Protein 7ARA (pdb70)

Foldseek 3Di:
DQAALWAFAFQKIKFFCVVPVPCVVQWPDDDPQARITMHGHPDTDDFDADLDDDQWWKWAFVVVGGIDTWGKDFDQKDWDADDPDDHTGIHGQKIKTFAAHDPPGWSTFIADPVGTQWTWDDGDDRMTMTHGCSVVDDD/DQLFLWAFAFQKTKHFQVVDDDDDDPAWDDDPLARIIMGGHDDHDDFDADLDDAFFKKKAFNVVRDIDTWGKDWDQKDFQADDPPGHTDIHGTKIKTFADDDPPQWSIFMADPVGTQWTWDDADDRMTMTHGCSVVDDD

Solvent-accessible surface area: 14271 Å² total; per-residue (Å²): 27,9,48,52,44,60,0,24,32,24,62,51,21,7,62,3,16,57,101,72,72,97,102,46,178,128,25,96,91,39,20,166,53,1,12,2,0,6,32,154,41,140,87,110,18,104,18,127,1,4,76,42,123,17,72,47,1,0,2,9,1,106,75,114,71,43,0,11,10,2,71,9,84,71,54,111,165,117,49,28,145,61,87,179,114,48,108,67,72,84,7,83,43,5,2,22,5,130,11,39,21,105,139,51,4,25,1,0,5,0,2,0,83,88,2,4,0,0,0,0,12,28,46,44,129,109,86,0,9,0,0,2,0,42,110,45,70,118,119,40,10,49,57,33,63,0,14,26,27,70,49,10,3,54,0,36,90,69,53,142,59,117,159,66,143,20,31,116,60,26,170,43,4,18,0,3,15,26,104,36,143,82,114,16,151,25,124,2,5,85,26,133,27,71,67,2,0,2,4,0,93,75,110,61,35,1,16,4,2,69,2,79,73,48,117,148,103,120,33,74,64,86,118,91,140,86,63,62,61,5,116,37,1,1,30,7,126,10,40,39,92,134,55,5,28,0,0,6,0,2,0,123,72,2,2,0,0,0,2,12,27,44,41,139,111,90,2,10,0,1,2,0,36,110,58,55,116,126

Organism: Human rhinovirus 2 (NCBI:txid12130)

Secondary structure (DSSP, 8-state):
-TT-SSEEEEEEEEEETTTS-TTGGG-SEEETTTTEEEEEEEEEEE-----S---EEEEEETTTTEEEEEEEEEEEEEE----SSS-S-EEEEEEEEE----TT-TT-EEE-SSSEEEEEEEE-SSEEEEE-GGGG---/-TT-SSEEEEEEEEEESTT--S---TT-EEEGGGTEEEEEEEEEEE----S----EEEEEEGGGTEEEEEE-EEEEEEEE---SSS--EEEEEEEEE-----TT-TT-EEE-SSSEEEEEEEEETTEEEEEEGGGGS--

InterPro domains:
  IPR000081 Peptidase C3, picornavirus core protein 2A [PF00947] (866-991)
  IPR000199 Peptidase C3A/C3B, picornaviral [PF00548] (1508-1673)
  IPR000605 Helicase, superfamily 3, single-stranded DNA/RNA virus [PF00910] (1207-1304)
  IPR001205 RNA-directed RNA polymerase, C-terminal domain [PF00680] (1786-2126)
  IPR001676 Picornavirus capsid [PF00073] (93-301)
  IPR001676 Picornavirus capsid [PF00073] (359-522)
  IPR001676 Picornavirus capsid [PF00073] (615-770)
  IPR002527 Picornavirus 2B protein [PF01552] (992-1088)
  IPR003138 Picornavirus coat protein VP4 [PF02226] (2-69)
  IPR007094 RNA-directed RNA polymerase, catalytic domain [PS50507] (1918-2031)
  IPR009003 Peptidase S1, PA clan [SSF50494] (851-988)
  IPR009003 Peptidase S1, PA clan [SSF50494] (1502-1691)
  IPR014759 Helicase, superfamily 3, single-stranded RNA virus [PS51218] (1181-1343)
  IPR014838 Poliovirus 3A protein-like [PF08727] (1406-1458)
  IPR02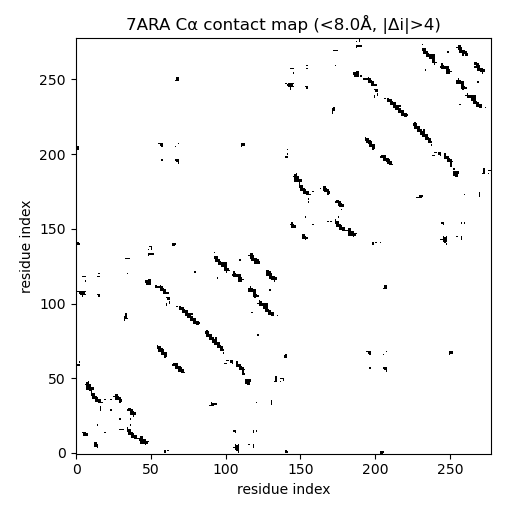7417 P-loop containing nucleoside triphosphate hydrolase [G3DSA:3.40.50.300] (1124-1259)
  IPR027417 P-loop containing nucleoside triphosphate hydrolase [SSF52540] (1108-1326)
  IPR029053 Viral coat protein subunit [G3DSA:2.60.120.20] (1-330)
  IPR029053 Viral coat protein subunit [G3DSA:2.60.120.20] (331-567)
  IPR029053 Viral coat protein subunit [G3DSA:2.60.120.20] (568-853)
  IPR033703 Picornavirus/Calicivirus coat protein [cd00205] (125-329)

B-factor: mean 47.23, std 21.22, range [12.03, 137.44]

Sequence (278 aa):
GPSDMYVHVGNLIYRNLHLFNSEMHESILVSYSSDLIIYRTNTVGDDYIPSCDCTQATYYCKHKNRYFPITVTSHDWYEIQESEYYPKHIQYNLLIGEGPCEPGDCGGKLLCKHGVIGIVTAGGDNHVAFIDLRHFHCAGPSDMYVHVGNLIYRNLHLFNSEMHESILVSYSSDLIIYRTNTVGDDYIPSCDCTQATYYCKHKNRYFPITVTSHDWYEIQESEYYPKHIQYNLLIGEGPCEPGDCGGKLLCKHGVIGIVTAGGDNHVAFIDLRHFHCA

Structure (mmCIF, N/CA/C/O backbone):
data_7ARA
#
_entry.id   7ARA
#
_cell.length_a   74.647
_cell.length_b   74.647
_cell.length_c   160.831
_cell.angle_alpha   90.000
_cell.angle_beta   90.000
_cell.angle_gamma   120.000
#
_symmetry.space_group_name_H-M   'P 32 2 1'
#
loop_
_entity.id
_entity.type
_entity.pdbx_description
1 polymer '2A protease'
2 non-polymer '(phenylmethyl) ~{N}-[(2~{R})-3-methyl-1-[[(2~{S})-1-[[(3~{S})-1-methylsulfanyl-4-oxidanylidene-pentan-3-yl]amino]-1-oxidanylidene-propan-2-yl]amino]-1-oxidanylidene-butan-2-yl]carbamate'
3 non-polymer 'ZINC ION'
4 non-polymer '(phenylmethyl) ~{N}-[(2~{S})-3-methyl-1-[[(2~{R})-1-[[(3~{R})-1-methylsulfanyl-4-oxidanylidene-pentan-3-yl]amino]-1-oxidanylidene-propan-2-yl]amino]-1-oxidanylidene-butan-2-yl]carbamate'
5 water water
#
loop_
_atom_site.group_PDB
_atom_site.id
_atom_site.type_symbol
_atom_site.label_atom_id
_atom_site.label_alt_id
_atom_site.label_comp_id
_atom_site.label_asym_id
_atom_site.label_entity_id
_atom_site.label_seq_id
_atom_site.pdbx_PDB_ins_code
_atom_site.Cartn_x
_atom_site.Cartn_y
_atom_site.Cartn_z
_atom_site.occupancy
_atom_site.B_iso_or_equiv
_atom_site.auth_seq_id
_atom_site.auth_comp_id
_atom_site.auth_asym_id
_atom_site.auth_atom_id
_atom_site.pdbx_PDB_model_num
ATOM 1 N N . GLY A 1 1 ? -48.141 26.980 2.442 1.00 34.26 1 GLY A N 1
ATOM 2 C CA . GLY A 1 1 ? -48.144 27.239 1.012 1.00 25.34 1 GLY A CA 1
ATOM 3 C C . GLY A 1 1 ? -46.752 27.538 0.486 1.00 34.62 1 GLY A C 1
ATOM 4 O O . GLY A 1 1 ? -45.911 28.050 1.222 1.00 57.66 1 GLY A O 1
ATOM 5 N N . PRO A 1 2 ? -46.500 27.225 -0.794 1.00 34.74 2 PRO A N 1
ATOM 6 C CA . PRO A 1 2 ? -45.166 27.404 -1.378 1.00 33.59 2 PRO A CA 1
ATOM 7 C C . PRO A 1 2 ? -44.768 28.866 -1.511 1.00 31.51 2 PRO A C 1
ATOM 8 O O . PRO A 1 2 ? -43.575 29.172 -1.531 1.00 35.97 2 PRO A O 1
ATOM 12 N N . SER A 1 3 ? -45.749 29.756 -1.610 1.00 27.29 3 SER A N 1
ATOM 13 C CA . SER A 1 3 ? -45.444 31.161 -1.851 1.00 30.55 3 SER A CA 1
ATOM 14 C C . SER A 1 3 ? -45.499 31.982 -0.572 1.00 34.28 3 SER A C 1
ATOM 15 O O . SER A 1 3 ? -45.310 33.201 -0.602 1.00 26.22 3 SER A O 1
ATOM 18 N N . ASP A 1 4 ? -45.739 31.305 0.547 1.00 28.68 4 ASP A N 1
ATOM 19 C CA . ASP A 1 4 ? -45.813 31.961 1.845 1.00 23.73 4 ASP A CA 1
ATOM 20 C C . ASP A 1 4 ? -44.429 32.336 2.366 1.00 34.31 4 ASP A C 1
ATOM 21 O O . ASP A 1 4 ? -43.556 31.478 2.532 1.00 30.48 4 ASP A O 1
ATOM 26 N N . MET A 1 5 ? -44.248 33.626 2.638 1.00 32.62 5 MET A N 1
ATOM 27 C CA . MET A 1 5 ? -42.959 34.168 3.056 1.00 26.48 5 MET A CA 1
ATOM 28 C C . MET A 1 5 ? -42.694 34.005 4.545 1.00 26.48 5 MET A C 1
ATOM 29 O O . MET A 1 5 ? -42.310 34.961 5.224 1.00 36.46 5 MET A O 1
ATOM 34 N N . TYR A 1 6 ? -42.897 32.795 5.049 1.00 22.72 6 TYR A N 1
ATOM 35 C CA . TYR A 1 6 ? -42.676 32.501 6.459 1.00 17.28 6 TYR A CA 1
ATOM 36 C C . TYR A 1 6 ? -42.763 31.002 6.692 1.00 28.55 6 TYR A C 1
ATOM 37 O O . TYR A 1 6 ? -43.454 30.284 5.966 1.00 34.77 6 TYR A O 1
ATOM 46 N N . VAL A 1 7 ? -42.081 30.523 7.718 1.00 25.82 7 VAL A N 1
ATOM 47 C CA . VAL A 1 7 ? -42.197 29.121 8.063 1.00 30.53 7 VAL A CA 1
ATOM 48 C C . VAL A 1 7 ? -43.175 28.975 9.223 1.00 37.78 7 VAL A C 1
ATOM 49 O O . VAL A 1 7 ? -43.051 29.652 10.243 1.00 40.05 7 VAL A O 1
ATOM 53 N N . HIS A 1 8 ? -44.162 28.105 9.049 1.00 28.53 8 HIS A N 1
ATOM 54 C CA . HIS A 1 8 ? -45.220 27.944 10.035 1.00 23.24 8 HIS A CA 1
ATOM 55 C C . HIS A 1 8 ? -45.301 26.487 10.502 1.00 33.17 8 HIS A C 1
ATOM 56 O O . HIS A 1 8 ? -45.945 25.658 9.858 1.00 36.65 8 HIS A O 1
ATOM 63 N N . VAL A 1 9 ? -44.634 26.180 11.614 1.00 29.27 9 VAL A N 1
ATOM 64 C CA . VAL A 1 9 ? -44.635 24.826 12.169 1.00 26.08 9 VAL A CA 1
ATOM 65 C C . VAL A 1 9 ? -45.431 24.729 13.460 1.00 32.38 9 VAL A C 1
ATOM 66 O O . VAL A 1 9 ? -45.073 25.348 14.463 1.00 39.15 9 VAL A O 1
ATOM 70 N N . GLY A 1 10 ? -46.491 23.927 13.442 1.00 40.68 10 GLY A N 1
ATOM 71 C CA . GLY A 1 10 ? -47.343 23.775 14.606 1.00 39.33 10 GLY A CA 1
ATOM 72 C C . GLY A 1 10 ? -47.959 25.106 14.981 1.00 46.13 10 GLY A C 1
ATOM 73 O O . GLY A 1 10 ? -48.573 25.766 14.143 1.00 45.76 10 GLY A O 1
ATOM 74 N N . ASN A 1 11 ? -47.775 25.511 16.233 1.00 46.33 11 ASN A N 1
ATOM 75 C CA . ASN A 1 11 ? -48.309 26.781 16.715 1.00 52.63 11 ASN A CA 1
ATOM 76 C C . ASN A 1 11 ? -47.284 27.904 16.626 1.00 44.57 11 ASN A C 1
ATOM 77 O O . ASN A 1 11 ? -47.477 28.980 17.195 1.00 45.81 11 ASN A O 1
ATOM 82 N N . LEU A 1 12 ? -46.192 27.645 15.914 1.00 34.32 12 LEU A N 1
ATOM 83 C CA . LEU A 1 12 ? -45.090 28.596 15.835 1.00 28.89 12 LEU A CA 1
ATOM 84 C C . LEU A 1 12 ? -44.866 29.107 14.419 1.00 30.33 12 LEU A C 1
ATOM 85 O O . LEU A 1 12 ? -45.047 28.372 13.447 1.00 42.05 12 LEU A O 1
ATOM 90 N N . ILE A 1 13 ? -44.458 30.369 14.313 1.00 19.72 13 ILE A N 1
ATOM 91 C CA . ILE A 1 13 ? -44.181 30.973 13.019 1.00 18.25 13 ILE A CA 1
ATOM 92 C C . ILE A 1 13 ? -42.772 31.577 13.032 1.00 19.66 13 ILE A C 1
ATOM 93 O O . ILE A 1 13 ? -42.328 32.118 14.042 1.00 33.02 13 ILE A O 1
ATOM 98 N N . TYR A 1 14 ? -42.064 31.455 11.914 1.00 27.81 14 TYR A N 1
ATOM 99 C CA . TYR A 1 14 ? -40.670 31.884 11.827 1.00 21.17 14 TYR A CA 1
ATOM 100 C C . TYR A 1 14 ? -40.513 32.984 10.788 1.00 22.23 14 TYR A C 1
ATOM 101 O O .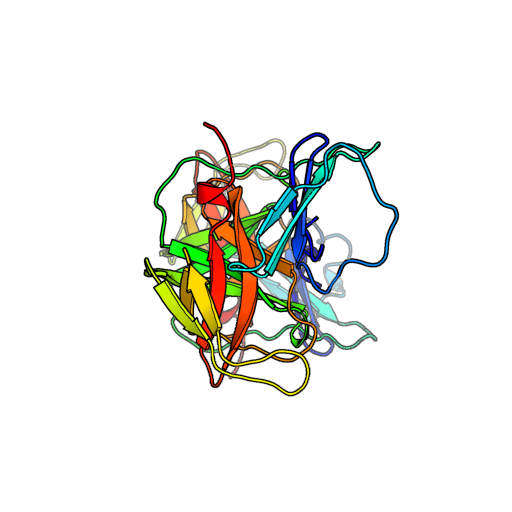 TYR A 1 14 ? -40.766 32.775 9.608 1.00 28.52 14 TYR A O 1
ATOM 110 N N . ARG A 1 15 ? -40.088 34.157 11.233 1.00 26.18 15 ARG A N 1
ATOM 111 C CA . ARG A 1 15 ? -40.009 35.317 10.357 1.00 21.17 15 ARG A CA 1
ATOM 112 C C . ARG A 1 15 ? -38.668 36.009 10.473 1.00 22.62 15 ARG A C 1
ATOM 113 O O . ARG A 1 15 ? -37.880 35.709 11.367 1.00 36.91 15 ARG A O 1
ATOM 121 N N . ASN A 1 16 ? -38.417 36.953 9.573 1.00 28.36 16 ASN A N 1
ATOM 122 C CA . ASN A 1 16 ? -37.207 37.758 9.649 1.00 32.59 16 ASN A CA 1
ATOM 123 C C . ASN A 1 16 ? -37.317 38.822 10.719 1.00 30.72 16 ASN A C 1
ATOM 124 O O . ASN A 1 16 ? -38.260 39.610 10.726 1.00 41.05 16 ASN A O 1
ATOM 129 N N . LEU A 1 17 ? -36.340 38.844 11.617 1.00 44.32 17 LEU A N 1
ATOM 130 C CA . LEU A 1 17 ? -36.371 39.749 12.755 1.00 42.79 17 LEU A CA 1
ATOM 131 C C . LEU A 1 17 ? -36.438 41.214 12.330 1.00 33.80 17 LEU A C 1
ATOM 132 O O . LEU A 1 17 ? -37.161 42.005 12.935 1.00 50.83 17 LEU A O 1
ATOM 137 N N . HIS A 1 18 ? -35.708 41.569 11.277 1.00 31.73 18 HIS A N 1
ATOM 138 C CA . HIS A 1 18 ? -35.606 42.968 10.869 1.00 50.84 18 HIS A CA 1
ATOM 139 C C . HIS A 1 18 ? -36.859 43.488 10.165 1.00 50.64 18 HIS A C 1
ATOM 140 O O . HIS A 1 18 ? -36.908 44.650 9.763 1.00 52.91 18 HIS A O 1
ATOM 147 N N . LEU A 1 19 ? -37.866 42.632 10.016 1.00 54.88 19 LEU A N 1
ATOM 148 C CA . LEU A 1 19 ? -39.105 43.031 9.353 1.00 48.00 19 LEU A CA 1
ATOM 149 C C . LEU A 1 19 ? -40.309 42.959 10.285 1.00 45.32 19 LEU A C 1
ATOM 150 O O . LEU A 1 19 ? -41.329 43.601 10.037 1.00 58.18 19 LEU A O 1
ATOM 155 N N . PHE A 1 20 ? -40.191 42.178 11.354 1.00 52.50 20 PHE A N 1
ATOM 156 C CA . PHE A 1 20 ? -41.310 41.957 12.265 1.00 50.93 20 PHE A CA 1
ATOM 157 C C . PHE A 1 20 ? -40.897 42.150 13.720 1.00 54.28 20 PHE A C 1
ATOM 158 O O . PHE A 1 20 ? -41.206 41.324 14.582 1.00 38.13 20 PHE A O 1
ATOM 166 N N . ASN A 1 21 ? -40.205 43.255 13.982 1.00 54.77 21 ASN A N 1
ATOM 167 C CA . ASN A 1 21 ? -39.711 43.567 15.317 1.00 58.13 21 ASN A CA 1
ATOM 168 C C . ASN A 1 21 ? -40.630 44.532 16.065 1.00 65.17 21 ASN A C 1
ATOM 169 O O . ASN A 1 21 ? -40.308 44.997 17.160 1.00 62.28 21 ASN A O 1
ATOM 174 N N . SER A 1 22 ? -41.776 44.828 15.463 1.00 72.16 22 SER A N 1
ATOM 175 C CA . SER A 1 22 ? -42.748 45.733 16.061 1.00 58.98 22 SER A CA 1
ATOM 176 C C . SER A 1 22 ? -43.427 45.101 17.271 1.00 55.28 22 SER A C 1
ATOM 177 O O . SER A 1 22 ? -43.632 45.758 18.289 1.00 74.32 22 SER A O 1
ATOM 180 N N . GLU A 1 23 ? -43.774 43.823 17.152 1.00 70.50 23 GLU A N 1
ATOM 181 C CA . GLU A 1 23 ? -44.413 43.091 18.241 1.00 58.89 23 GLU A CA 1
ATOM 182 C C . GLU A 1 23 ? -43.399 42.202 18.950 1.00 60.93 23 GLU A C 1
ATOM 183 O O . GLU A 1 23 ? -43.752 41.147 19.481 1.00 49.19 23 GLU A O 1
ATOM 189 N N . MET A 1 24 ? -42.143 42.642 18.961 1.00 64.72 24 MET A N 1
ATOM 190 C CA . MET A 1 24 ? -41.031 41.825 19.439 1.00 46.38 24 MET A CA 1
ATOM 191 C C . MET A 1 24 ? -41.217 41.322 20.873 1.00 43.83 24 MET A C 1
ATOM 192 O O . MET A 1 24 ? -40.950 40.158 21.160 1.00 53.09 24 MET A O 1
ATOM 197 N N . HIS A 1 25 ? -41.693 42.188 21.764 1.00 54.58 25 HIS A N 1
ATOM 198 C CA . HIS A 1 25 ? -41.795 41.851 23.186 1.00 54.62 25 HIS A CA 1
ATOM 199 C C . HIS A 1 25 ? -42.860 40.798 23.485 1.00 40.09 25 HIS A C 1
ATOM 200 O O . HIS A 1 25 ? -43.001 40.346 24.622 1.00 37.10 25 HIS A O 1
ATOM 207 N N . GLU A 1 26 ? -43.600 40.416 22.450 1.00 46.42 26 GLU A N 1
ATOM 208 C CA . GLU A 1 26 ? -44.656 39.419 22.552 1.00 59.61 26 GLU A CA 1
ATOM 209 C C . GLU A 1 26 ? -44.259 38.135 21.816 1.00 55.53 26 GLU A C 1
ATOM 210 O O . GLU A 1 26 ? -45.029 37.171 21.762 1.00 40.75 26 GLU A O 1
ATOM 216 N N . SER A 1 27 ? -43.054 38.141 21.248 1.00 55.18 27 SER A N 1
ATOM 217 C CA . SER A 1 27 ? -42.502 36.975 20.564 1.00 35.03 27 SER A CA 1
ATOM 218 C C . SER A 1 27 ? -42.059 35.929 21.567 1.00 32.98 27 SER A C 1
ATOM 219 O O . SER A 1 27 ? -41.799 36.246 22.723 1.00 48.35 27 SER A O 1
ATOM 222 N N . ILE A 1 28 ? -41.941 34.686 21.117 1.00 40.32 28 ILE A N 1
ATOM 223 C CA . ILE A 1 28 ? -41.553 33.597 22.007 1.00 44.87 28 ILE A CA 1
ATOM 224 C C . ILE A 1 28 ? -40.057 33.270 21.878 1.00 33.20 28 ILE A C 1
ATOM 225 O O . ILE A 1 28 ? -39.518 32.495 22.664 1.00 31.39 28 ILE A O 1
ATOM 230 N N . LEU A 1 29 ? -39.390 33.877 20.896 1.00 33.04 29 LEU A N 1
ATOM 231 C CA . LEU A 1 29 ? -37.949 33.686 20.701 1.00 29.78 29 LEU A CA 1
ATOM 232 C C . LEU A 1 29 ? -37.344 34.720 19.749 1.00 17.84 29 LEU A C 1
ATOM 233 O O . LEU A 1 29 ? -37.957 35.092 18.753 1.00 23.35 29 LEU A O 1
ATOM 238 N N . VAL A 1 30 ? -36.134 35.174 20.064 1.00 27.09 30 VAL A N 1
ATOM 239 C CA . VAL A 1 30 ? -35.437 36.173 19.257 1.00 28.11 30 VAL A CA 1
ATOM 240 C C . VAL A 1 30 ? -33.934 35.900 19.207 1.00 33.66 30 VAL A C 1
ATOM 241 O O . VAL A 1 30 ? -33.308 35.637 20.234 1.00 49.06 30 VAL A O 1
ATOM 245 N N . SER A 1 31 ? -33.364 35.961 18.008 1.00 31.63 31 SER A N 1
ATOM 246 C CA . SER A 1 31 ? -31.920 35.865 17.826 1.00 37.49 31 SER A CA 1
ATOM 247 C C . SER A 1 31 ? -31.399 37.065 17.042 1.00 35.76 31 SER A C 1
ATOM 248 O O . SER A 1 31 ? -31.443 37.069 15.813 1.00 42.31 31 SER A O 1
ATOM 251 N N . TYR A 1 32 ? -30.902 38.075 17.753 1.00 44.26 32 TYR A N 1
ATOM 252 C CA . TYR A 1 32 ? -30.466 39.325 17.128 1.00 30.52 32 TYR A CA 1
ATOM 253 C C . TYR A 1 32 ? -29.334 39.114 16.139 1.00 42.28 32 TYR A C 1
ATOM 254 O O . TYR A 1 32 ? -29.210 39.852 15.161 1.00 52.42 32 TYR A O 1
ATOM 263 N N . SER A 1 33 ? -28.512 38.103 16.396 1.00 47.76 33 SER A N 1
ATOM 264 C CA . SER A 1 33 ? -27.351 37.832 15.560 1.00 35.71 33 SER A CA 1
ATOM 265 C C . SER A 1 33 ? -27.721 37.091 14.281 1.00 34.46 33 SER A C 1
ATOM 266 O O . SER A 1 33 ? -27.006 37.176 13.285 1.00 41.76 33 SER A O 1
ATOM 269 N N . SER A 1 34 ? -28.833 36.364 14.307 1.00 29.84 34 SER A N 1
ATOM 270 C CA . SER A 1 34 ? -29.205 35.527 13.168 1.00 26.01 34 SER A CA 1
ATOM 271 C C . SER A 1 34 ? -30.450 36.021 12.430 1.00 32.26 34 SER A C 1
ATOM 272 O O . SER A 1 34 ? -30.932 35.351 11.516 1.00 35.92 34 SER A O 1
ATOM 275 N N . ASP A 1 35 ? -30.960 37.186 12.832 1.00 39.54 35 ASP A N 1
ATOM 276 C CA . ASP A 1 35 ? -32.119 37.818 12.194 1.00 30.25 35 ASP A CA 1
ATOM 277 C C . ASP A 1 35 ? -33.377 36.938 12.249 1.00 40.86 35 ASP A C 1
ATOM 278 O O . ASP A 1 35 ? -34.208 36.949 11.336 1.00 35.80 35 ASP A O 1
ATOM 283 N N . LEU A 1 36 ? -33.521 36.178 13.328 1.00 28.63 36 LEU A N 1
ATOM 284 C CA . LEU A 1 36 ? -34.668 35.292 13.470 1.00 20.86 36 LEU A CA 1
ATOM 285 C C . LEU A 1 36 ? -35.616 35.769 14.558 1.00 27.82 36 LEU A C 1
ATOM 286 O O . LEU A 1 36 ? -35.191 36.382 15.536 1.00 25.03 36 LEU A O 1
ATOM 291 N N . ILE A 1 37 ? -36.902 35.484 14.382 1.00 26.26 37 ILE A N 1
ATOM 292 C CA . ILE A 1 37 ? -37.883 35.733 15.426 1.00 19.77 37 ILE A CA 1
ATOM 293 C C . ILE A 1 37 ? -39.018 34.716 15.308 1.00 17.23 37 ILE A C 1
ATOM 294 O O . ILE A 1 37 ? -39.357 34.276 14.213 1.00 26.95 37 ILE A O 1
ATOM 299 N N . ILE A 1 38 ? -39.580 34.315 16.441 1.00 24.75 38 ILE A N 1
ATOM 300 C CA . ILE A 1 38 ? -40.648 33.321 16.452 1.00 28.14 38 ILE A CA 1
ATOM 301 C C . ILE A 1 38 ? -41.850 33.782 17.275 1.00 33.02 38 ILE A C 1
ATOM 302 O O . ILE A 1 38 ? -41.712 34.139 18.444 1.00 35.65 38 ILE A O 1
ATOM 307 N N . TYR A 1 39 ? -43.029 33.771 16.658 1.00 34.75 39 TYR A N 1
ATOM 308 C CA . TYR A 1 39 ? -44.267 34.129 17.345 1.00 24.90 39 TYR A CA 1
ATOM 309 C C . TYR A 1 39 ? -45.200 32.924 17.490 1.00 39.69 39 TYR A C 1
ATOM 310 O O . TYR A 1 39 ? -45.132 31.978 16.700 1.00 38.75 39 TYR A O 1
ATOM 319 N N . ARG A 1 40 ? -46.073 32.964 18.495 1.00 35.94 40 ARG A N 1
ATOM 320 C CA . ARG A 1 40 ? -47.133 31.968 18.622 1.00 33.24 40 ARG A CA 1
ATOM 321 C C . ARG A 1 40 ? -48.337 32.384 17.785 1.00 43.72 40 ARG A C 1
ATOM 322 O O . ARG A 1 40 ? -48.520 33.564 17.485 1.00 38.08 40 ARG A O 1
ATOM 330 N N . THR A 1 41 ? -49.158 31.414 17.405 1.00 45.09 41 THR A N 1
ATOM 331 C CA . THR A 1 41 ? -50.385 31.715 16.681 1.00 52.66 41 THR A CA 1
ATOM 332 C C . THR A 1 41 ? -51.436 30.649 16.962 1.00 58.36 41 THR A C 1
ATOM 333 O O . THR A 1 41 ? -51.108 29.517 17.325 1.00 59.42 41 THR A O 1
ATOM 337 N N . ASN A 1 42 ? -52.700 31.023 16.810 1.00 56.83 42 ASN A N 1
ATOM 338 C CA . ASN A 1 42 ? -53.800 30.101 17.053 1.00 68.43 42 ASN A CA 1
ATOM 339 C C . ASN A 1 42 ? -53.841 28.977 16.018 1.00 64.10 42 ASN A C 1
ATOM 340 O O . ASN A 1 42 ? -53.996 27.806 16.369 1.00 68.24 42 ASN A O 1
ATOM 345 N N . THR A 1 43 ? -53.683 29.341 14.749 1.00 66.78 43 THR A N 1
ATOM 346 C CA . THR A 1 43 ? -53.685 28.376 13.652 1.00 58.05 43 THR A CA 1
ATOM 347 C C . THR A 1 43 ? -52.492 27.421 13.735 1.00 51.52 43 THR A C 1
ATOM 348 O O . THR A 1 43 ? -51.457 27.757 14.313 1.00 49.60 43 THR A O 1
ATOM 352 N N . VAL A 1 44 ? -52.643 26.229 13.161 1.00 48.05 44 VAL A N 1
ATOM 353 C CA . VAL A 1 44 ? -51.582 25.222 13.183 1.00 56.03 44 VAL A CA 1
ATOM 354 C C . VAL A 1 44 ? -51.005 25.013 11.781 1.00 55.68 44 VAL A C 1
ATOM 355 O O . VAL A 1 44 ? -51.748 24.915 10.804 1.00 62.42 44 VAL A O 1
ATOM 359 N N . GLY A 1 45 ? -49.679 24.947 11.686 1.00 53.14 45 GLY A N 1
ATOM 360 C CA . GLY A 1 45 ? -49.011 24.918 10.397 1.00 42.90 45 GLY A CA 1
ATOM 361 C C . GLY A 1 45 ? -48.702 23.549 9.819 1.00 47.23 45 GLY A C 1
ATOM 362 O O . GLY A 1 45 ? -48.616 22.553 10.538 1.00 48.57 45 GLY A O 1
ATOM 363 N N . ASP A 1 46 ? -48.524 23.515 8.501 1.00 45.82 46 ASP A N 1
ATOM 364 C CA . ASP A 1 46 ? -48.191 22.291 7.782 1.00 44.71 46 ASP A CA 1
ATOM 365 C C . ASP A 1 46 ? -46.681 22.132 7.597 1.00 52.81 46 ASP A C 1
ATOM 366 O O . ASP A 1 46 ? -46.195 21.016 7.398 1.00 56.69 46 ASP A O 1
ATOM 371 N N . ASP A 1 47 ? -45.950 23.246 7.659 1.00 45.72 47 ASP A N 1
ATOM 372 C CA . ASP A 1 47 ? -44.503 23.245 7.424 1.00 28.82 47 ASP A CA 1
ATOM 373 C C . ASP A 1 47 ? -43.768 22.298 8.377 1.00 36.41 47 ASP A C 1
ATOM 374 O O . ASP A 1 47 ? -44.267 21.980 9.457 1.00 46.03 47 ASP A O 1
ATOM 379 N N . TYR A 1 48 ? -42.588 21.842 7.966 1.00 41.75 48 TYR A N 1
ATOM 380 C CA . TYR A 1 48 ? -41.792 20.926 8.782 1.00 28.02 48 TYR A CA 1
ATOM 381 C C . TYR A 1 48 ? -40.303 21.208 8.644 1.00 28.79 48 TYR A C 1
ATOM 382 O O . TYR A 1 48 ? -39.757 21.182 7.539 1.00 37.28 48 TYR A O 1
ATOM 391 N N . ILE A 1 49 ? -39.652 21.477 9.769 1.00 32.36 49 ILE A N 1
ATOM 392 C CA . ILE A 1 49 ? -38.212 21.705 9.778 1.00 38.67 49 ILE A CA 1
ATOM 393 C C . ILE A 1 49 ? -37.484 20.434 10.188 1.00 38.91 49 ILE A C 1
ATOM 394 O O . ILE A 1 49 ? -37.620 19.979 11.320 1.00 45.45 49 ILE A O 1
ATOM 399 N N . PRO A 1 50 ? -36.709 19.856 9.263 1.00 52.82 50 PRO A N 1
ATOM 400 C CA . PRO A 1 50 ? -36.009 18.597 9.522 1.00 51.41 50 PRO A CA 1
ATOM 401 C C . PRO A 1 50 ? -34.752 18.794 10.348 1.00 56.20 50 PRO A C 1
ATOM 402 O O . PRO A 1 50 ? -34.255 19.914 10.462 1.00 46.74 50 PRO A O 1
ATOM 406 N N . SER A 1 51 ? -34.246 17.702 10.909 1.00 70.72 51 SER A N 1
ATOM 407 C CA . SER A 1 51 ? -32.989 17.719 11.643 1.00 66.04 51 SER A CA 1
ATOM 408 C C . SER A 1 51 ? -31.934 16.974 10.844 1.00 59.69 51 SER A C 1
ATOM 409 O O . SER A 1 51 ? -31.446 15.928 11.268 1.00 74.72 51 SER A O 1
ATOM 412 N N . CYS A 1 52 ? -31.585 17.510 9.681 1.00 58.15 52 CYS A N 1
ATOM 413 C CA . CYS A 1 52 ? -30.763 16.757 8.749 1.00 66.31 52 CYS A CA 1
ATOM 414 C C . CYS A 1 52 ? -29.526 17.496 8.246 1.00 64.10 52 CYS A C 1
ATOM 415 O O . CYS A 1 52 ? -28.932 18.318 8.944 1.00 65.71 52 CYS A O 1
ATOM 418 N N . ASP A 1 53 ? -29.176 17.199 7.002 1.00 65.64 53 ASP A N 1
ATOM 419 C CA . ASP A 1 53 ? -27.832 17.401 6.490 1.00 62.20 53 ASP A CA 1
ATOM 420 C C . ASP A 1 53 ? -27.791 18.146 5.159 1.00 72.06 53 ASP A C 1
ATOM 421 O O . ASP A 1 53 ? -26.804 18.815 4.850 1.00 48.57 53 ASP A O 1
ATOM 426 N N . CYS A 1 54 ? -28.872 18.016 4.390 1.00 67.98 54 CYS A N 1
ATOM 427 C CA . CYS A 1 54 ? -28.930 18.404 2.975 1.00 47.28 54 CYS A CA 1
ATOM 428 C C . CYS A 1 54 ? -28.245 19.713 2.583 1.00 48.05 54 CYS A C 1
ATOM 429 O O . CYS A 1 54 ? -28.254 20.693 3.326 1.00 58.57 54 CYS A O 1
ATOM 432 N N . THR A 1 55 ? -27.646 19.707 1.397 1.00 43.87 55 THR A N 1
ATOM 433 C CA . THR A 1 55 ? -26.994 20.889 0.848 1.00 44.66 55 THR A CA 1
ATOM 434 C C . THR A 1 55 ? -27.594 21.215 -0.507 1.00 52.25 55 THR A C 1
ATOM 435 O O . THR A 1 55 ? -27.409 22.303 -1.045 1.00 48.71 55 THR A O 1
ATOM 439 N N . GLN A 1 56 ? -28.316 20.238 -1.042 1.00 43.24 56 GLN A N 1
ATOM 440 C CA . GLN A 1 56 ? -28.946 20.324 -2.350 1.00 45.79 56 GLN A CA 1
ATOM 441 C C . GLN A 1 56 ? -30.440 20.572 -2.173 1.00 51.87 56 GLN A C 1
ATOM 442 O O . GLN A 1 56 ? -31.177 19.700 -1.687 1.00 43.48 56 GLN A O 1
ATOM 448 N N . ALA A 1 57 ? -30.874 21.761 -2.592 1.00 47.70 57 ALA A N 1
ATOM 449 C CA . ALA A 1 57 ? -32.160 22.324 -2.187 1.00 53.54 57 ALA A CA 1
ATOM 450 C C . ALA A 1 57 ? -32.846 23.193 -3.255 1.00 49.86 57 ALA A C 1
ATOM 451 O O . ALA A 1 57 ? -32.423 23.238 -4.416 1.00 47.32 57 ALA A O 1
ATOM 453 N N . THR A 1 58 ? -33.912 23.877 -2.837 1.00 30.63 58 THR A N 1
ATOM 454 C CA . THR A 1 58 ? -34.694 24.753 -3.711 1.00 28.09 58 THR A CA 1
ATOM 455 C C . THR A 1 58 ? -35.313 25.871 -2.866 1.00 29.10 58 THR A C 1
ATOM 456 O O . THR A 1 58 ? -35.608 25.669 -1.687 1.00 35.09 58 THR A O 1
ATOM 460 N N . TYR A 1 59 ? -35.485 27.055 -3.447 1.00 25.16 59 TYR A N 1
ATOM 461 C CA . TYR A 1 59 ? -35.976 28.193 -2.673 1.00 27.19 59 TYR A CA 1
ATOM 462 C C . TYR A 1 59 ? -36.885 29.072 -3.510 1.00 25.47 59 TYR A C 1
ATOM 463 O O . TYR A 1 59 ? -36.807 29.069 -4.731 1.00 27.23 59 TYR A O 1
ATOM 472 N N . TYR A 1 60 ? -37.749 29.829 -2.844 1.00 30.26 60 TYR A N 1
ATOM 473 C CA . TYR A 1 60 ? -38.742 30.627 -3.546 1.00 26.30 60 TYR A CA 1
ATOM 474 C C . TYR A 1 60 ? -38.284 32.070 -3.727 1.00 24.54 60 TYR A C 1
ATOM 475 O O . TYR A 1 60 ? -37.991 32.775 -2.763 1.00 27.20 60 TYR A O 1
ATOM 484 N N . CYS A 1 61 ? -38.222 32.499 -4.980 1.00 23.60 61 CYS A N 1
ATOM 485 C CA . CYS A 1 61 ? -37.836 33.862 -5.309 1.00 24.20 61 CYS A CA 1
ATOM 486 C C . CYS A 1 61 ? -39.069 34.670 -5.677 1.00 31.08 61 CYS A C 1
ATOM 487 O O . CYS A 1 61 ? -39.681 34.436 -6.723 1.00 28.86 61 CYS A O 1
ATOM 490 N N . LYS A 1 62 ? -39.435 35.621 -4.823 1.00 34.71 62 LYS A N 1
ATOM 491 C CA . LYS A 1 62 ? -40.697 36.333 -4.999 1.00 31.36 62 LYS A CA 1
ATOM 492 C C . LYS A 1 62 ? -40.700 37.263 -6.209 1.00 33.28 62 LYS A C 1
ATOM 493 O O . LYS A 1 62 ? -41.689 37.314 -6.939 1.00 38.24 62 LYS A O 1
ATOM 499 N N . HIS A 1 63 ? -39.607 37.990 -6.439 1.00 40.31 63 HIS A N 1
ATOM 500 C CA . HIS A 1 63 ? -39.604 38.985 -7.515 1.00 32.01 63 HIS A CA 1
ATOM 501 C C . HIS A 1 63 ? -39.594 38.334 -8.899 1.00 33.10 63 HIS A C 1
ATOM 502 O O . HIS A 1 63 ? -39.764 39.013 -9.910 1.00 42.02 63 HIS A O 1
ATOM 509 N N . LYS A 1 64 ? -39.405 37.018 -8.936 1.00 31.21 64 LYS A N 1
ATOM 510 C CA . LYS A 1 64 ? -39.543 36.255 -10.172 1.00 30.49 64 LYS A CA 1
ATOM 511 C C . LYS A 1 64 ? -40.727 35.302 -10.049 1.00 19.06 64 LYS A C 1
ATOM 512 O O . LYS A 1 64 ? -41.134 34.672 -11.021 1.00 30.62 64 LYS A O 1
ATOM 518 N N . ASN A 1 65 ? -41.274 35.219 -8.840 1.00 32.47 65 ASN A N 1
ATOM 519 C CA . ASN A 1 65 ? -42.437 34.386 -8.537 1.00 28.69 65 ASN A CA 1
ATOM 520 C C . ASN A 1 65 ? -42.301 32.952 -9.025 1.00 27.90 65 ASN A C 1
ATOM 521 O O . ASN A 1 65 ? -43.208 32.405 -9.654 1.00 33.95 65 ASN A O 1
ATOM 526 N N . ARG A 1 66 ? -41.155 32.349 -8.745 1.00 33.21 66 ARG A N 1
ATOM 527 C CA . ARG A 1 66 ? -40.966 30.941 -9.037 1.00 23.34 66 ARG A CA 1
ATOM 528 C C . ARG A 1 66 ? -39.875 30.354 -8.161 1.00 35.24 66 ARG A C 1
ATOM 529 O O . ARG A 1 66 ? -39.234 31.064 -7.381 1.00 29.73 66 ARG A O 1
ATOM 537 N N . TYR A 1 67 ? -39.677 29.048 -8.282 1.00 33.90 67 TYR A N 1
ATOM 538 C CA . TYR A 1 67 ? -38.661 28.369 -7.497 1.00 31.37 67 TYR A CA 1
ATOM 539 C C . TYR A 1 67 ? -37.365 28.188 -8.293 1.00 30.40 67 TYR A C 1
ATOM 540 O O . TYR A 1 67 ? -37.381 28.001 -9.511 1.00 37.86 67 TYR A O 1
ATOM 549 N N . PHE A 1 68 ? -36.243 28.284 -7.591 1.00 30.68 68 PHE A N 1
ATOM 550 C CA . PHE A 1 68 ? -34.933 28.027 -8.168 1.00 31.19 68 PHE A CA 1
ATOM 551 C C . PHE A 1 68 ? -34.292 26.856 -7.442 1.00 37.78 68 PHE A C 1
ATOM 552 O O . PHE A 1 68 ? -34.252 26.841 -6.214 1.00 34.28 68 PHE A O 1
ATOM 560 N N . PRO A 1 69 ? -33.788 25.868 -8.190 1.00 38.71 69 PRO A N 1
ATOM 561 C CA . PRO A 1 69 ? -32.940 24.896 -7.500 1.00 22.34 69 PRO A CA 1
ATOM 562 C C . PRO A 1 69 ? -31.678 25.613 -7.045 1.00 20.51 69 PRO A C 1
ATOM 563 O O . PRO A 1 69 ? -31.234 26.539 -7.726 1.00 28.96 69 PRO A O 1
ATOM 567 N N . ILE A 1 70 ? -31.131 25.224 -5.900 1.00 23.49 70 ILE A N 1
ATOM 568 C CA . ILE A 1 70 ? -29.959 25.905 -5.369 1.00 29.58 70 ILE A CA 1
ATOM 569 C C . ILE A 1 70 ? -29.122 24.968 -4.506 1.00 33.28 70 ILE A C 1
ATOM 570 O O . ILE A 1 70 ? -29.653 24.096 -3.810 1.00 34.09 70 ILE A O 1
ATOM 575 N N . THR A 1 71 ? -27.805 25.138 -4.587 1.00 46.09 71 THR A N 1
ATOM 576 C CA . THR A 1 71 ? -26.877 24.403 -3.741 1.00 52.28 71 THR A CA 1
ATOM 577 C C . THR A 1 71 ? -26.231 25.366 -2.758 1.00 50.84 71 THR A C 1
ATOM 578 O O . THR A 1 71 ? -25.564 26.325 -3.158 1.00 41.04 71 THR A O 1
ATOM 582 N N . VAL A 1 72 ? -26.436 25.102 -1.471 1.00 46.48 72 VAL A N 1
ATOM 583 C CA . VAL A 1 72 ? -26.076 26.049 -0.425 1.00 49.36 72 VAL A CA 1
ATOM 584 C C . VAL A 1 72 ? -24.807 25.673 0.331 1.00 56.29 72 VAL A C 1
ATOM 585 O O . VAL A 1 72 ? -24.456 24.499 0.448 1.00 56.95 72 VAL A O 1
ATOM 589 N N . THR A 1 73 ? -24.124 26.689 0.844 1.00 47.58 73 THR A N 1
ATOM 590 C CA . THR A 1 73 ? -22.912 26.481 1.619 1.00 60.53 73 THR A CA 1
ATOM 591 C C . THR A 1 73 ? -23.102 27.011 3.030 1.00 59.14 73 THR A C 1
ATOM 592 O O . THR A 1 73 ? -23.391 28.193 3.225 1.00 54.81 73 THR A O 1
ATOM 596 N N . SER A 1 74 ? -22.941 26.138 4.016 1.00 49.74 74 SER A N 1
ATOM 597 C CA . SER A 1 74 ? -23.137 26.540 5.400 1.00 51.31 74 SER A CA 1
ATOM 598 C C . SER A 1 74 ? -21.983 27.390 5.926 1.00 54.00 74 SER A C 1
ATOM 599 O O . SER A 1 74 ? -20.876 26.892 6.126 1.00 65.53 74 SER A O 1
ATOM 602 N N . HIS A 1 75 ? -22.249 28.675 6.137 1.00 46.54 75 HIS A N 1
ATOM 603 C CA . HIS A 1 75 ? -21.311 29.556 6.826 1.00 59.28 75 HIS A CA 1
ATOM 604 C C . HIS A 1 75 ? -21.733 29.698 8.279 1.00 77.07 75 HIS A C 1
ATOM 605 O O . HIS A 1 75 ? -22.922 29.830 8.578 1.00 78.69 75 HIS A O 1
ATOM 612 N N . ASP A 1 76 ? -20.767 29.680 9.187 1.00 81.27 76 ASP A N 1
ATOM 613 C CA . ASP A 1 76 ? -21.081 29.926 10.583 1.00 67.19 76 ASP A CA 1
ATOM 614 C C . ASP A 1 76 ? -21.208 31.428 10.802 1.00 53.99 76 ASP A C 1
ATOM 615 O O . ASP A 1 76 ? -21.838 31.866 11.766 1.00 56.05 76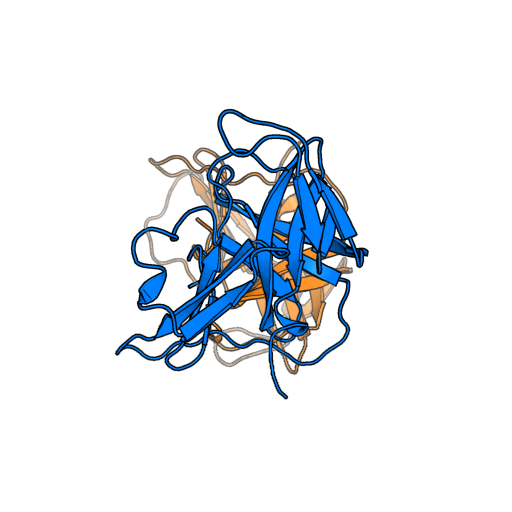 ASP A O 1
ATOM 620 N N . TRP A 1 77 ? -20.628 32.206 9.889 1.00 50.32 77 TRP A N 1
ATOM 621 C CA . TRP A 1 77 ? -20.918 33.636 9.803 1.00 55.71 77 TRP A CA 1
ATOM 622 C C . TRP A 1 77 ? -20.415 34.295 8.521 1.00 62.43 77 TRP A C 1
ATOM 623 O O . TRP A 1 77 ? -19.645 33.718 7.752 1.00 73.36 77 TRP A O 1
ATOM 634 N N . TYR A 1 78 ? -20.884 35.521 8.318 1.00 52.75 78 TYR A N 1
ATOM 635 C CA . TYR A 1 78 ? -20.610 36.319 7.135 1.00 45.99 78 TYR A CA 1
ATOM 636 C C . TYR A 1 78 ? -21.168 37.708 7.438 1.00 59.32 78 TYR A C 1
ATOM 637 O O . TYR A 1 78 ? -22.101 37.838 8.231 1.00 64.79 78 TYR A O 1
ATOM 646 N N . GLU A 1 79 ? -20.598 38.744 6.834 1.00 56.83 79 GLU A N 1
ATOM 647 C CA . GLU A 1 79 ? -21.028 40.109 7.125 1.00 62.41 79 GLU A CA 1
ATOM 648 C C . GLU A 1 79 ? -21.642 40.805 5.910 1.00 60.09 79 GLU A C 1
ATOM 649 O O . GLU A 1 79 ? -20.964 41.041 4.911 1.00 70.89 79 GLU A O 1
ATOM 651 N N . ILE A 1 80 ? -22.928 41.139 6.013 1.00 62.05 80 ILE A N 1
ATOM 652 C CA . ILE A 1 80 ? -23.649 41.840 4.948 1.00 65.35 80 ILE A CA 1
ATOM 653 C C . ILE A 1 80 ? -23.329 43.337 4.926 1.00 78.91 80 ILE A C 1
ATOM 654 O O . ILE A 1 80 ? -22.856 43.887 5.920 1.00 72.73 80 ILE A O 1
ATOM 656 N N . GLN A 1 81 ? -23.594 43.993 3.795 1.00 83.17 81 GLN A N 1
ATOM 657 C CA . GLN A 1 81 ? -23.323 45.427 3.651 1.00 79.85 81 GLN A CA 1
ATOM 658 C C . GLN A 1 81 ? -24.461 46.296 4.172 1.00 78.97 81 GLN A C 1
ATOM 659 O O . GLN A 1 81 ? -25.308 45.840 4.938 1.00 86.10 81 GLN A O 1
ATOM 665 N N . GLU A 1 82 ? -24.474 47.554 3.745 1.00 79.76 82 GLU A N 1
ATOM 666 C CA . GLU A 1 82 ? -25.436 48.522 4.257 1.00 93.85 82 GLU A CA 1
ATOM 667 C C . GLU A 1 82 ? -26.400 49.004 3.182 1.00 85.49 82 GLU A C 1
ATOM 668 O O . GLU A 1 82 ? -25.982 49.512 2.142 1.00 85.23 82 GLU A O 1
ATOM 670 N N . SER A 1 83 ? -27.693 48.843 3.440 1.00 85.66 83 SER A N 1
ATOM 671 C CA . SER A 1 83 ? -28.720 49.373 2.550 1.00 82.04 83 SER A CA 1
ATOM 672 C C . SER A 1 83 ? -29.227 50.709 3.079 1.00 98.94 83 SER A C 1
ATOM 673 O O . SER A 1 83 ? -28.442 51.545 3.531 1.00 100.89 83 SER A O 1
ATOM 676 N N . GLU A 1 84 ? -30.540 50.902 3.027 1.00 97.18 84 GLU A N 1
ATOM 677 C CA . GLU A 1 84 ? -31.151 52.123 3.532 1.00 84.44 84 GLU A CA 1
ATOM 678 C C . GLU A 1 84 ? -31.632 51.927 4.959 1.00 93.03 84 GLU A C 1
ATOM 679 O O . GLU A 1 84 ? -32.406 52.730 5.485 1.00 98.29 84 GLU A O 1
ATOM 685 N N . TYR A 1 85 ? -31.174 50.841 5.570 1.00 96.14 85 TYR A N 1
ATOM 686 C CA . TYR A 1 85 ? -31.379 50.607 6.990 1.00 100.75 85 TYR A CA 1
ATOM 687 C C . TYR A 1 85 ? -30.414 49.524 7.448 1.00 104.13 85 TYR A C 1
ATOM 688 O O . TYR A 1 85 ? -29.934 48.726 6.637 1.00 91.58 85 TYR A O 1
ATOM 697 N N . TYR A 1 86 ? -30.142 49.500 8.749 1.00 110.79 86 TYR A N 1
ATOM 698 C CA . TYR A 1 86 ? -29.185 48.562 9.334 1.00 106.50 86 TYR A CA 1
ATOM 699 C C . TYR A 1 86 ? -27.854 48.520 8.605 1.00 106.18 86 TYR A C 1
ATOM 700 O O . TYR A 1 86 ? -27.670 47.679 7.717 1.00 95.29 86 TYR A O 1
ATOM 702 N N . PRO A 1 87 ? -26.937 49.438 8.966 1.00 108.62 87 PRO A N 1
ATOM 703 C CA . PRO A 1 87 ? -25.597 49.479 8.366 1.00 108.91 87 PRO A CA 1
ATOM 704 C C . PRO A 1 87 ? -24.885 48.125 8.374 1.00 91.16 87 PRO A C 1
ATOM 705 O O . PRO A 1 87 ? -25.333 47.208 9.078 1.00 75.12 87 PRO A O 1
ATOM 709 N N . LYS A 1 88 ? -23.796 48.014 7.611 1.00 88.25 88 LYS A N 1
ATOM 710 C CA . LYS A 1 88 ? -23.058 46.758 7.446 1.00 85.86 88 LYS A CA 1
ATOM 711 C C . LYS A 1 88 ? -22.880 45.997 8.756 1.00 88.42 88 LYS A C 1
ATOM 712 O O . LYS A 1 88 ? -22.042 46.349 9.586 1.00 101.36 88 LYS A O 1
ATOM 714 N N . HIS A 1 89 ? -23.678 44.949 8.928 1.00 65.80 89 HIS A N 1
ATOM 715 C CA . HIS A 1 89 ? -23.624 44.129 10.130 1.00 56.40 89 HIS A CA 1
ATOM 716 C C . HIS A 1 89 ? -23.121 42.730 9.804 1.00 58.99 89 HIS A C 1
ATOM 717 O O . HIS A 1 89 ? -23.002 42.357 8.638 1.00 67.37 89 HIS A O 1
ATOM 724 N N . ILE A 1 90 ? -22.819 41.964 10.846 1.00 67.78 90 ILE A N 1
ATOM 725 C CA . ILE A 1 90 ? -22.469 40.560 10.695 1.00 60.27 90 ILE A CA 1
ATOM 726 C C . ILE A 1 90 ? -23.723 39.735 10.954 1.00 64.36 90 ILE A C 1
ATOM 727 O O . ILE A 1 90 ? -24.615 40.169 11.684 1.00 63.96 90 ILE A O 1
ATOM 732 N N . GLN A 1 91 ? -23.802 38.555 10.356 1.00 47.09 91 GLN A N 1
ATOM 733 C CA . GLN A 1 91 ? -24.926 37.668 10.604 1.00 43.83 91 GLN A CA 1
ATOM 734 C C . GLN A 1 91 ? -24.406 36.248 10.797 1.00 43.27 91 GLN A C 1
ATOM 735 O O . GLN A 1 91 ? -23.414 35.855 10.184 1.00 45.07 91 GLN A O 1
ATOM 741 N N . TYR A 1 92 ? -25.065 35.489 11.667 1.00 32.38 92 TYR A N 1
ATOM 742 C CA . TYR A 1 92 ? -24.583 34.164 12.035 1.00 39.14 92 TYR A CA 1
ATOM 743 C C . TYR A 1 92 ? -25.597 33.092 11.651 1.00 41.71 92 TYR A C 1
ATOM 744 O O . TYR A 1 92 ? -26.746 33.406 11.341 1.00 46.54 92 TYR A O 1
ATOM 753 N N . ASN A 1 93 ? -25.155 31.836 11.655 1.00 43.76 93 ASN A N 1
ATOM 754 C CA . ASN A 1 93 ? -25.987 30.696 11.263 1.00 50.52 93 ASN A CA 1
ATOM 755 C C . ASN A 1 93 ? -26.631 30.878 9.886 1.00 56.62 93 ASN A C 1
ATOM 756 O O . ASN A 1 93 ? -27.858 30.901 9.761 1.00 41.57 93 ASN A O 1
ATOM 761 N N . LEU A 1 94 ? -25.796 30.996 8.857 1.00 33.82 94 LEU A N 1
ATOM 762 C CA . LEU A 1 94 ? -26.277 31.296 7.515 1.00 21.60 94 LEU A CA 1
ATOM 763 C C . LEU A 1 94 ? -26.147 30.124 6.554 1.00 30.82 94 LEU A C 1
ATOM 764 O O . LEU A 1 94 ? -25.359 29.204 6.774 1.00 45.53 94 LEU A O 1
ATOM 769 N N . LEU A 1 95 ? -26.948 30.164 5.496 1.00 23.20 95 LEU A N 1
ATOM 770 C CA . LEU A 1 95 ? -26.750 29.313 4.334 1.00 33.13 95 LEU A CA 1
ATOM 771 C C . LEU A 1 95 ? -26.628 30.232 3.134 1.00 30.04 95 LEU A C 1
ATOM 772 O O . LEU A 1 95 ? -27.364 31.213 3.031 1.00 27.92 95 LEU A O 1
ATOM 777 N N . ILE A 1 96 ? -25.683 29.947 2.245 1.00 37.01 96 ILE A N 1
ATOM 778 C CA . ILE A 1 96 ? -25.511 30.779 1.060 1.00 36.53 96 ILE A CA 1
ATOM 779 C C . ILE A 1 96 ? -25.284 29.925 -0.181 1.00 37.30 96 ILE A C 1
ATOM 780 O O . ILE A 1 96 ? -24.525 28.956 -0.154 1.00 56.00 96 ILE A O 1
ATOM 785 N N . GLY A 1 97 ? -25.968 30.290 -1.262 1.00 39.28 97 GLY A N 1
ATOM 786 C CA . GLY A 1 97 ? -25.793 29.654 -2.556 1.00 46.47 97 GLY A CA 1
ATOM 787 C C . GLY A 1 97 ? -25.991 30.672 -3.665 1.00 54.57 97 GLY A C 1
ATOM 788 O O . GLY A 1 97 ? -26.318 31.830 -3.397 1.00 52.39 97 GLY A O 1
ATOM 789 N N . GLU A 1 98 ? -25.790 30.250 -4.911 1.00 57.65 98 GLU A N 1
ATOM 790 C CA . GLU A 1 98 ? -25.980 31.144 -6.050 1.00 52.05 98 GLU A CA 1
ATOM 791 C C . GLU A 1 98 ? -27.455 31.257 -6.411 1.00 47.76 98 GLU A C 1
ATOM 792 O O . GLU A 1 98 ? -28.173 30.257 -6.440 1.00 65.57 98 GLU A O 1
ATOM 798 N N . GLY A 1 99 ? -27.905 32.475 -6.687 1.00 33.49 99 GLY A N 1
ATOM 799 C CA . GLY A 1 99 ? -29.302 32.701 -7.008 1.00 25.49 99 GLY A CA 1
ATOM 800 C C . GLY A 1 99 ? -29.691 34.164 -6.947 1.00 36.33 99 GLY A C 1
ATOM 801 O O . GLY A 1 99 ? -29.090 34.944 -6.208 1.00 53.05 99 GLY A O 1
ATOM 802 N N . PRO A 1 100 ? -30.709 34.546 -7.727 1.00 36.85 100 PRO A N 1
ATOM 803 C CA . PRO A 1 100 ? -31.143 35.944 -7.795 1.00 43.15 100 PRO A CA 1
ATOM 804 C C . PRO A 1 100 ? -31.811 36.396 -6.507 1.00 52.00 100 PRO A C 1
ATOM 805 O O . PRO A 1 100 ? -32.506 35.606 -5.864 1.00 49.69 100 PRO A O 1
ATOM 809 N N . CYS A 1 101 ? -31.603 37.653 -6.133 1.00 54.39 101 CYS A N 1
ATOM 810 C CA . CYS A 1 101 ? -32.269 38.198 -4.961 1.00 47.74 101 CYS A CA 1
ATOM 811 C C . CYS A 1 101 ? -32.345 39.716 -4.970 1.00 47.54 101 CYS A C 1
ATOM 812 O O . CYS A 1 101 ? -31.333 40.406 -5.092 1.00 64.87 101 CYS A O 1
ATOM 815 N N . GLU A 1 102 ? -33.560 40.225 -4.822 1.00 41.21 102 GLU A N 1
ATOM 816 C CA . GLU A 1 102 ? -33.788 41.656 -4.714 1.00 62.36 102 GLU A CA 1
ATOM 817 C C . GLU A 1 102 ? -34.677 41.955 -3.510 1.00 48.72 102 GLU A C 1
ATOM 818 O O . GLU A 1 102 ? -35.431 41.086 -3.077 1.00 47.26 102 GLU A O 1
ATOM 824 N N . PRO A 1 103 ? -34.576 43.178 -2.957 1.00 38.36 103 PRO A N 1
ATOM 825 C CA . PRO A 1 103 ? -35.401 43.596 -1.818 1.00 53.61 103 PRO A CA 1
ATOM 826 C C . PRO A 1 103 ? -36.863 43.158 -1.916 1.00 44.58 103 PRO A C 1
ATOM 827 O O . PRO A 1 103 ? -37.475 43.262 -2.976 1.00 46.95 103 PRO A O 1
ATOM 831 N N . GLY A 1 104 ? -37.396 42.648 -0.810 1.00 57.43 104 GLY A N 1
ATOM 832 C CA . GLY A 1 104 ? -38.766 42.172 -0.756 1.00 46.60 104 GLY A CA 1
ATOM 833 C C . GLY A 1 104 ? -38.869 40.664 -0.883 1.00 46.40 104 GLY A C 1
ATOM 834 O O . GLY A 1 104 ? -39.966 40.105 -0.865 1.00 38.37 104 GLY A O 1
ATOM 835 N N . ASP A 1 105 ? -37.721 40.001 -0.996 1.00 40.08 105 ASP A N 1
ATOM 836 C CA . ASP A 1 105 ? -37.689 38.569 -1.272 1.00 38.61 105 ASP A CA 1
ATOM 837 C C . ASP A 1 105 ? -37.590 37.710 -0.019 1.00 35.63 105 ASP A C 1
ATOM 838 O O . ASP A 1 105 ? -37.631 36.480 -0.109 1.00 40.43 105 ASP A O 1
ATOM 843 N N . CYS A 1 106 ? -37.465 38.343 1.143 1.00 34.60 106 CYS A N 1
ATOM 844 C CA . CYS A 1 106 ? -37.268 37.589 2.376 1.00 30.61 106 CYS A CA 1
ATOM 845 C C . CYS A 1 106 ? -38.502 36.917 2.925 1.00 30.91 106 CYS A C 1
ATOM 846 O O . CYS A 1 106 ? -39.627 37.364 2.711 1.00 55.00 106 CYS A O 1
ATOM 849 N N . GLY A 1 107 ? -38.258 35.841 3.664 1.00 27.72 107 GLY A N 1
ATOM 850 C CA . GLY A 1 107 ? -39.309 34.945 4.089 1.00 25.89 107 GLY A CA 1
ATOM 851 C C . GLY A 1 107 ? -39.466 33.858 3.048 1.00 34.60 107 GLY A C 1
ATOM 852 O O . GLY A 1 107 ? -40.091 32.832 3.314 1.00 56.12 107 GLY A O 1
ATOM 853 N N . GLY A 1 108 ? -38.909 34.094 1.859 1.00 23.76 108 GLY A N 1
ATOM 854 C CA . GLY A 1 108 ? -38.948 33.118 0.784 1.00 16.22 108 GLY A CA 1
ATOM 855 C C . GLY A 1 108 ? -38.355 31.838 1.318 1.00 20.43 108 GLY A C 1
ATOM 856 O O . GLY A 1 108 ? -37.250 31.847 1.851 1.00 31.20 108 GLY A O 1
ATOM 857 N N . LYS A 1 109 ? -39.099 30.744 1.218 1.00 23.77 109 LYS A N 1
ATOM 858 C CA . LYS A 1 109 ? -38.708 29.531 1.924 1.00 32.13 109 LYS A CA 1
ATOM 859 C C . LYS A 1 109 ? -37.581 28.801 1.209 1.00 21.23 109 LYS A C 1
ATOM 860 O O . LYS A 1 109 ? -37.533 28.762 -0.015 1.00 28.29 109 LYS A O 1
ATOM 866 N N . LEU A 1 110 ? -36.658 28.255 1.990 1.00 25.08 110 LEU A N 1
ATOM 867 C CA . LEU A 1 110 ? -35.610 27.395 1.460 1.00 25.02 110 LEU A CA 1
ATOM 868 C C . LEU A 1 110 ? -35.894 25.957 1.874 1.00 27.88 110 LEU A C 1
ATOM 869 O O . LEU A 1 110 ? -35.788 25.612 3.051 1.00 34.24 110 LEU A O 1
ATOM 874 N N . LEU A 1 111 ? -36.269 25.124 0.910 1.00 27.29 111 LEU A N 1
ATOM 875 C CA . LEU A 1 111 ? -36.624 23.738 1.205 1.00 35.66 111 LEU A CA 1
ATOM 876 C C . LEU A 1 111 ? -35.599 22.741 0.682 1.00 41.77 111 LEU A C 1
ATOM 877 O O . LEU A 1 111 ? -34.944 22.978 -0.329 1.00 38.15 111 LEU A O 1
ATOM 882 N N . CYS A 1 112 ? -35.475 21.618 1.379 1.00 39.94 112 CYS A N 1
ATOM 883 C CA . CYS A 1 112 ? -34.734 20.480 0.863 1.00 28.94 112 CYS A CA 1
ATOM 884 C C . CYS A 1 112 ? -35.728 19.342 0.686 1.00 39.99 112 CYS A C 1
ATOM 885 O O . CYS A 1 112 ? -36.936 19.574 0.640 1.00 52.01 112 CYS A O 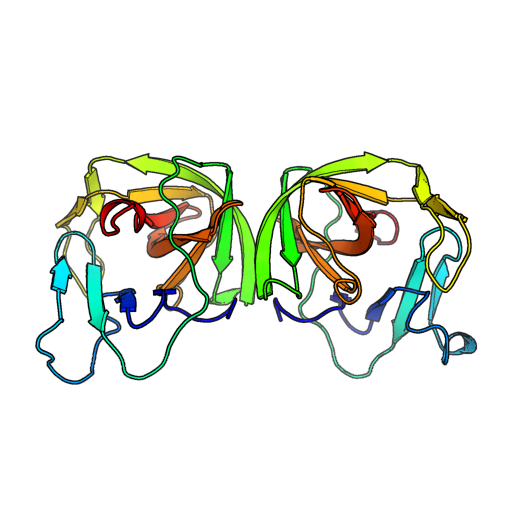1
ATOM 888 N N . LYS A 1 113 ? -35.230 18.115 0.598 1.00 39.97 113 LYS A N 1
ATOM 889 C CA . LYS A 1 113 ? -36.090 16.969 0.320 1.00 38.79 113 LYS A CA 1
ATOM 890 C C . LYS A 1 113 ? -36.975 16.613 1.509 1.00 34.46 113 LYS A C 1
ATOM 891 O O . LYS A 1 113 ? -38.003 15.957 1.347 1.00 42.58 113 LYS A O 1
ATOM 897 N N . HIS A 1 114 ? -36.577 17.059 2.698 1.00 36.30 114 HIS A N 1
ATOM 898 C CA . HIS A 1 114 ? -37.239 16.657 3.936 1.00 38.28 114 HIS A CA 1
ATOM 899 C C . HIS A 1 114 ? -38.252 17.686 4.419 1.00 46.22 114 HIS A C 1
ATOM 900 O O . HIS A 1 114 ? -39.247 17.341 5.063 1.00 46.34 114 HIS A O 1
ATOM 907 N N . GLY A 1 115 ? -37.989 18.950 4.110 1.00 43.37 115 GLY A N 1
ATOM 908 C CA . GLY A 1 115 ? -38.846 20.033 4.552 1.00 34.23 115 GLY A CA 1
ATOM 909 C C . GLY A 1 115 ? -38.150 21.372 4.435 1.00 30.79 115 GLY A C 1
ATOM 910 O O . GLY A 1 115 ? -37.224 21.532 3.641 1.00 34.02 115 GLY A O 1
ATOM 911 N N . VAL A 1 116 ? -38.589 22.341 5.227 1.00 32.46 116 VAL A N 1
ATOM 912 C CA . VAL A 1 116 ? -38.035 23.683 5.132 1.00 32.03 116 VAL A CA 1
ATOM 913 C C . VAL A 1 116 ? -36.843 23.832 6.062 1.00 35.67 116 VAL A C 1
ATOM 914 O O . VAL A 1 116 ? -36.889 23.417 7.219 1.00 31.05 116 VAL A O 1
ATOM 918 N N . ILE A 1 117 ? -35.768 24.421 5.552 1.00 35.42 117 ILE A N 1
ATOM 919 C CA . ILE A 1 117 ? -34.550 24.542 6.341 1.00 30.46 117 ILE A CA 1
ATOM 920 C C . ILE A 1 117 ? -34.074 25.982 6.449 1.00 26.40 117 ILE A C 1
ATOM 921 O O . ILE A 1 117 ? -33.118 26.279 7.162 1.00 27.45 117 ILE A O 1
ATOM 926 N N . GLY A 1 118 ? -34.742 26.882 5.743 1.00 32.54 118 GLY A N 1
ATOM 927 C CA . GLY A 1 118 ? -34.401 28.281 5.862 1.00 23.42 118 GLY A CA 1
ATOM 928 C C . GLY A 1 118 ? -35.357 29.240 5.196 1.00 21.52 118 GLY A C 1
ATOM 929 O O . GLY A 1 118 ? -36.222 28.849 4.414 1.00 23.88 118 GLY A O 1
ATOM 930 N N . ILE A 1 119 ? -35.192 30.512 5.528 1.00 22.99 119 ILE A N 1
ATOM 931 C CA . ILE A 1 119 ? -35.871 31.588 4.828 1.00 26.78 119 ILE A CA 1
ATOM 932 C C . ILE A 1 119 ? -34.837 32.598 4.368 1.00 26.79 119 ILE A C 1
ATOM 933 O O . ILE A 1 119 ? -33.784 32.745 4.994 1.00 25.66 119 ILE A O 1
ATOM 938 N N . VAL A 1 120 ? -35.139 33.286 3.271 1.00 24.56 120 VAL A N 1
ATOM 939 C CA . VAL A 1 120 ? -34.259 34.320 2.748 1.00 22.52 120 VAL A CA 1
ATOM 940 C C . VAL A 1 120 ? -34.064 35.429 3.780 1.00 29.28 120 VAL A C 1
ATOM 941 O O . VAL A 1 120 ? -35.022 35.861 4.419 1.00 31.10 120 VAL A O 1
ATOM 945 N N . THR A 1 121 ? -32.818 35.861 3.962 1.00 36.39 121 THR A N 1
ATOM 946 C CA . THR A 1 121 ? -32.508 36.934 4.901 1.00 29.88 121 THR A CA 1
ATOM 947 C C . THR A 1 121 ? -31.683 38.035 4.238 1.00 47.38 121 THR A C 1
ATOM 948 O O . THR A 1 121 ? -31.840 39.215 4.554 1.00 52.82 121 THR A O 1
ATOM 952 N N . ALA A 1 122 ? -30.814 37.645 3.311 1.00 49.06 122 ALA A N 1
ATOM 953 C CA . ALA A 1 122 ? -29.939 38.598 2.637 1.00 50.62 122 ALA A CA 1
ATOM 954 C C . ALA A 1 122 ? -29.738 38.231 1.173 1.00 53.71 122 ALA A C 1
ATOM 955 O O . ALA A 1 122 ? -29.753 37.055 0.808 1.00 55.07 122 ALA A O 1
ATOM 957 N N . GLY A 1 123 ? -29.541 39.245 0.337 1.00 64.81 123 GLY A N 1
ATOM 958 C CA . GLY A 1 123 ? -29.373 39.024 -1.085 1.00 75.66 123 GLY A CA 1
ATOM 959 C C . GLY A 1 123 ? -28.437 40.015 -1.738 1.00 76.73 123 GLY A C 1
ATOM 960 O O . GLY A 1 123 ? -28.497 41.218 -1.476 1.00 67.44 123 GLY A O 1
ATOM 961 N N . GLY A 1 124 ? -27.565 39.505 -2.598 1.00 71.27 124 GLY A N 1
ATOM 962 C CA . GLY A 1 124 ? -26.607 40.349 -3.277 1.00 71.68 124 GLY A CA 1
ATOM 963 C C . GLY A 1 124 ? -26.306 39.888 -4.685 1.00 92.15 124 GLY A C 1
ATOM 964 O O . GLY A 1 124 ? -27.169 39.342 -5.379 1.00 94.97 124 GLY A O 1
ATOM 965 N N . ASP A 1 125 ? -25.065 40.117 -5.099 1.00 85.08 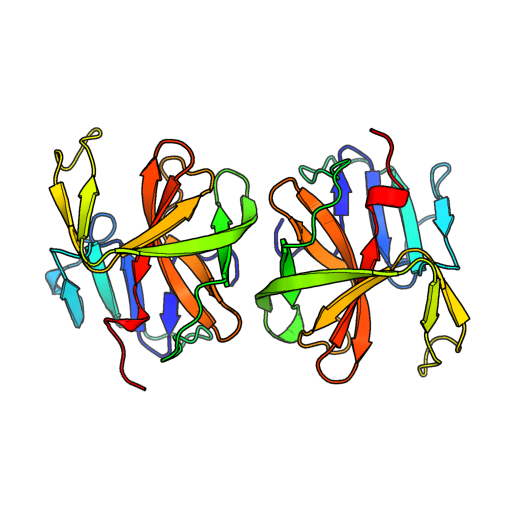125 ASP A N 1
ATOM 966 C CA . ASP A 1 125 ? -24.622 39.784 -6.443 1.00 92.38 125 ASP A CA 1
ATOM 967 C C . ASP A 1 125 ? -24.684 38.285 -6.695 1.00 90.12 125 ASP A C 1
ATOM 968 O O . ASP A 1 125 ? -23.751 37.551 -6.356 1.00 82.86 125 ASP A O 1
ATOM 973 N N . ASN A 1 126 ? -25.798 37.843 -7.278 1.00 73.57 126 ASN A N 1
ATOM 974 C CA . ASN A 1 126 ? -26.000 36.447 -7.665 1.00 68.22 126 ASN A CA 1
ATOM 975 C C . ASN A 1 126 ? -25.853 35.474 -6.504 1.00 74.39 126 ASN A C 1
ATOM 976 O O . ASN A 1 126 ? -25.644 34.276 -6.704 1.00 69.61 126 ASN A O 1
ATOM 981 N N . HIS A 1 127 ? -25.957 36.000 -5.290 1.00 78.84 127 HIS A N 1
ATOM 982 C CA . HIS A 1 127 ? -25.871 35.181 -4.094 1.00 60.98 127 HIS A CA 1
ATOM 983 C C . HIS A 1 127 ? -26.972 35.576 -3.128 1.00 58.72 127 HIS A C 1
ATOM 984 O O . HIS A 1 127 ? -27.221 36.764 -2.904 1.00 65.09 127 HIS A O 1
ATOM 991 N N . VAL A 1 128 ? -27.641 34.571 -2.572 1.00 52.02 128 VAL A N 1
ATOM 992 C CA . VAL A 1 128 ? -28.733 34.802 -1.638 1.00 50.98 128 VAL A CA 1
ATOM 993 C C . VAL A 1 128 ? -28.491 34.035 -0.338 1.00 51.44 128 VAL A C 1
ATOM 994 O O . VAL A 1 128 ? -28.177 32.844 -0.357 1.00 46.09 128 VAL A O 1
ATOM 998 N N . ALA A 1 129 ? -28.619 34.732 0.789 1.00 51.11 129 ALA A N 1
ATOM 999 C CA . ALA A 1 129 ? -28.384 34.128 2.095 1.00 35.70 129 ALA A CA 1
ATOM 1000 C C . ALA A 1 129 ? -29.688 33.706 2.767 1.00 39.64 129 ALA A C 1
ATOM 1001 O O . ALA A 1 129 ? -30.708 34.387 2.654 1.00 33.89 129 ALA A O 1
ATOM 1003 N N . PHE A 1 130 ? -29.642 32.577 3.466 1.00 41.21 130 PHE A N 1
ATOM 1004 C CA . PHE A 1 130 ? -30.790 32.083 4.216 1.00 36.15 130 PHE A CA 1
ATOM 1005 C C . PHE A 1 130 ? -30.433 31.930 5.692 1.00 41.58 130 PHE A C 1
ATOM 1006 O O . PHE A 1 130 ? -29.258 31.841 6.044 1.00 50.47 130 PHE A O 1
ATOM 1014 N N . ILE A 1 131 ? -31.443 31.896 6.554 1.00 29.68 131 ILE A N 1
ATOM 1015 C CA . ILE A 1 131 ? -31.225 31.576 7.958 1.00 29.44 131 ILE A CA 1
ATOM 1016 C C . ILE A 1 131 ? -31.307 30.067 8.127 1.00 27.00 131 ILE A C 1
ATOM 1017 O O . ILE A 1 131 ? -32.230 29.437 7.626 1.00 37.62 131 ILE A O 1
ATOM 1022 N N . ASP A 1 132 ? -30.345 29.473 8.819 1.00 27.08 132 ASP A N 1
ATOM 1023 C CA . ASP A 1 132 ? -30.380 28.030 9.004 1.00 34.62 132 ASP A CA 1
ATOM 1024 C C . ASP A 1 132 ? -31.326 27.656 10.141 1.00 39.91 132 ASP A C 1
ATOM 1025 O O . ASP A 1 132 ? -30.917 27.576 11.297 1.00 46.34 132 ASP A O 1
ATOM 1030 N N . LEU A 1 133 ? -32.589 27.410 9.808 1.00 35.26 133 LEU A N 1
ATOM 1031 C CA . LEU A 1 133 ? -33.599 27.131 10.826 1.00 27.99 133 LEU A CA 1
ATOM 1032 C C . LEU A 1 133 ? -33.351 25.804 11.540 1.00 37.08 133 LEU A C 1
ATOM 1033 O O . LEU A 1 133 ? -33.938 25.543 12.587 1.00 48.49 133 LEU A O 1
ATOM 1038 N N . ARG A 1 134 ? -32.485 24.965 10.980 1.00 45.09 134 ARG A N 1
ATOM 1039 C CA . ARG A 1 134 ? -32.157 23.694 11.618 1.00 39.66 134 ARG A CA 1
ATOM 1040 C C . ARG A 1 134 ? -31.345 23.913 12.893 1.00 46.84 134 ARG A C 1
ATOM 1041 O O . ARG A 1 134 ? -31.389 23.097 13.817 1.00 50.17 134 ARG A O 1
ATOM 1049 N N . HIS A 1 135 ? -30.610 25.023 12.937 1.00 44.78 135 HIS A N 1
ATOM 1050 C CA . HIS A 1 135 ? -29.838 25.389 14.121 1.00 43.01 135 HIS A CA 1
ATOM 1051 C C . HIS A 1 135 ? -30.732 25.934 15.236 1.00 43.07 135 HIS A C 1
ATOM 1052 O O . HIS A 1 135 ? -30.264 26.173 16.349 1.00 50.53 135 HIS A O 1
ATOM 1059 N N . PHE A 1 136 ? -32.012 26.136 14.932 1.00 49.07 136 PHE A N 1
ATOM 1060 C CA . PHE A 1 136 ? -32.969 26.654 15.909 1.00 41.10 136 PHE A CA 1
ATOM 1061 C C . PHE A 1 136 ? -34.165 25.721 16.092 1.00 45.34 136 PHE A C 1
ATOM 1062 O O . PHE A 1 136 ? -35.307 26.178 16.127 1.00 44.49 136 PHE A O 1
ATOM 1070 N N . HIS A 1 137 ? -33.906 24.422 16.214 1.00 46.09 137 HIS A N 1
ATOM 1071 C CA . HIS A 1 137 ? -34.986 23.440 16.266 1.00 48.40 137 HIS A CA 1
ATOM 1072 C C . HIS A 1 137 ? -34.547 22.133 16.935 1.00 63.28 137 HIS A C 1
ATOM 1073 O O . HIS A 1 137 ? -33.360 21.794 16.943 1.00 55.05 137 HIS A O 1
ATOM 1080 N N . CYS A 1 138 ? -35.512 21.407 17.494 1.00 60.21 138 CYS A N 1
ATOM 1081 C CA . CYS A 1 138 ? -35.239 20.132 18.153 1.00 61.35 138 CYS A CA 1
ATOM 1082 C C . CYS A 1 138 ? -35.904 18.953 17.444 1.00 74.95 138 CYS A C 1
ATOM 1083 O O . CYS A 1 138 ? -37.106 18.976 17.171 1.00 68.55 138 CYS A O 1
ATOM 1086 N N . ALA A 1 139 ? -35.112 17.921 17.161 1.00 74.97 139 ALA A N 1
ATOM 1087 C CA . ALA A 1 139 ? -35.610 16.711 16.514 1.00 72.81 139 ALA A CA 1
ATOM 1088 C C . ALA A 1 139 ? -36.627 15.984 17.388 1.00 64.15 139 ALA A C 1
ATOM 1089 O O . ALA A 1 139 ? -36.722 14.757 17.354 1.00 69.80 139 ALA A O 1
ATOM 1091 N N . GLY B 1 1 ? -47.172 31.136 -11.948 1.00 45.99 1 GLY B N 1
ATOM 1092 C CA . GLY B 1 1 ? -47.635 30.887 -10.596 1.00 27.03 1 GLY B CA 1
ATOM 1093 C C . GLY B 1 1 ? -47.208 29.513 -10.125 1.00 31.50 1 GLY B C 1
ATOM 1094 O O . GLY B 1 1 ? -47.616 28.506 -10.704 1.00 39.55 1 GLY B O 1
ATOM 1095 N N . PRO B 1 2 ? -46.383 29.465 -9.067 1.00 23.50 2 PRO B N 1
ATOM 1096 C CA . PRO B 1 2 ? -45.744 28.235 -8.585 1.00 24.63 2 PRO B CA 1
ATOM 1097 C C . PRO B 1 2 ? -46.676 27.034 -8.459 1.00 21.13 2 PRO B C 1
ATOM 1098 O O . PRO B 1 2 ? -46.264 25.925 -8.791 1.00 29.05 2 PRO B O 1
ATOM 1102 N N . SER B 1 3 ? -47.907 27.243 -8.006 1.00 30.13 3 SER B N 1
ATOM 1103 C CA . SER B 1 3 ? -48.814 26.119 -7.775 1.00 28.61 3 SER B CA 1
ATOM 1104 C C . SER B 1 3 ? -49.667 25.765 -8.992 1.00 32.26 3 SER B C 1
ATOM 1105 O O . SER B 1 3 ? -50.496 24.856 -8.920 1.00 30.25 3 SER B O 1
ATOM 1108 N N . ASP B 1 4 ? -49.465 26.469 -10.104 1.00 21.97 4 ASP B N 1
ATOM 1109 C CA . ASP B 1 4 ? -50.291 26.256 -11.292 1.00 31.25 4 ASP B CA 1
ATOM 1110 C C . ASP B 1 4 ? -49.908 24.970 -12.020 1.00 31.89 4 ASP B C 1
ATOM 1111 O O . ASP B 1 4 ? -48.752 24.786 -12.407 1.00 26.85 4 ASP B O 1
ATOM 1116 N N . MET B 1 5 ? -50.889 24.094 -12.224 1.00 33.03 5 MET B N 1
ATOM 1117 C CA . MET B 1 5 ? -50.642 22.784 -12.824 1.00 29.98 5 MET B CA 1
ATOM 1118 C C . MET B 1 5 ? -50.543 22.836 -14.348 1.00 29.21 5 MET B C 1
ATOM 1119 O O . MET B 1 5 ? -50.939 21.898 -15.042 1.00 33.63 5 MET B O 1
ATOM 1124 N N . TYR B 1 6 ? -50.007 23.932 -14.867 1.00 32.86 6 TYR B N 1
ATOM 1125 C CA . TYR B 1 6 ? -49.834 24.077 -16.304 1.00 21.44 6 TYR B CA 1
ATOM 1126 C C . TYR B 1 6 ? -48.720 25.073 -16.599 1.00 20.11 6 TYR B C 1
ATOM 1127 O O . TYR B 1 6 ? -48.346 25.874 -15.741 1.00 28.64 6 TYR B O 1
ATOM 1136 N N . VAL B 1 7 ? -48.198 25.025 -17.819 1.00 19.36 7 VAL B N 1
ATOM 1137 C CA . VAL B 1 7 ? -47.136 25.933 -18.232 1.00 24.97 7 VAL B CA 1
ATOM 1138 C C . VAL B 1 7 ? -47.654 26.976 -19.217 1.00 24.75 7 VAL B C 1
ATOM 1139 O O . VAL B 1 7 ? -48.267 26.639 -20.229 1.00 29.73 7 VAL B O 1
ATOM 1143 N N . HIS B 1 8 ? -47.394 28.245 -18.913 1.00 35.50 8 HIS B N 1
ATOM 1144 C CA . HIS B 1 8 ? -47.932 29.352 -19.695 1.00 35.31 8 HIS B CA 1
ATOM 1145 C C . HIS B 1 8 ? -46.829 30.297 -20.178 1.00 21.64 8 HIS B C 1
ATOM 1146 O O . HIS B 1 8 ? -46.395 31.178 -19.438 1.00 33.10 8 HIS B O 1
ATOM 1153 N N . VAL B 1 9 ? -46.376 30.109 -21.414 1.00 25.70 9 VAL B N 1
ATOM 1154 C CA . VAL B 1 9 ? -45.372 30.995 -22.009 1.00 34.95 9 VAL B CA 1
ATOM 1155 C C . VAL B 1 9 ? -45.985 31.877 -23.085 1.00 39.27 9 VAL B C 1
ATOM 1156 O O . VAL B 1 9 ? -46.393 31.384 -24.139 1.00 37.63 9 VAL B O 1
ATOM 1160 N N . GLY B 1 10 ? -46.033 33.180 -22.826 1.00 33.97 10 GLY B N 1
ATOM 1161 C CA . GLY B 1 10 ? -46.671 34.100 -23.746 1.00 28.83 10 GLY B CA 1
ATOM 1162 C C . GLY B 1 10 ? -48.135 33.739 -23.897 1.00 36.05 10 GLY B C 1
ATOM 1163 O O . GLY B 1 10 ? -48.842 33.567 -22.903 1.00 34.84 10 GLY B O 1
ATOM 1164 N N . ASN B 1 11 ? -48.591 33.603 -25.138 1.00 44.93 11 ASN B N 1
ATOM 1165 C CA . ASN B 1 11 ? -49.979 33.240 -25.394 1.00 41.89 11 ASN B CA 1
ATOM 1166 C C . ASN B 1 11 ? -50.179 31.727 -25.451 1.00 43.76 11 ASN B C 1
ATOM 1167 O O . ASN B 1 11 ? -51.287 31.256 -25.715 1.00 47.36 11 ASN B O 1
ATOM 1172 N N . LEU B 1 12 ? -49.108 30.975 -25.192 1.00 36.60 12 LEU B N 1
ATOM 1173 C CA . LEU B 1 12 ? -49.134 29.513 -25.303 1.00 41.67 12 LEU B CA 1
ATOM 1174 C C . LEU B 1 12 ? -49.407 28.794 -23.981 1.00 29.33 12 LEU B C 1
ATOM 1175 O O . LEU B 1 12 ? -48.953 29.223 -22.920 1.00 32.76 12 LEU B O 1
ATOM 1180 N N . ILE B 1 13 ? -50.139 27.685 -24.064 1.00 24.58 13 ILE B N 1
ATOM 1181 C CA . ILE B 1 13 ? -50.402 26.835 -22.907 1.00 31.23 13 ILE B CA 1
ATOM 1182 C C . ILE B 1 13 ? -49.823 25.442 -23.135 1.00 36.53 13 ILE B C 1
ATOM 1183 O O . ILE B 1 13 ? -50.119 24.791 -24.138 1.00 44.04 13 ILE B O 1
ATOM 1188 N N . TYR B 1 14 ? -48.982 24.998 -22.210 1.00 37.42 14 TYR B N 1
ATOM 1189 C CA . TYR B 1 14 ? -48.501 23.623 -22.208 1.00 29.39 14 TYR B CA 1
ATOM 1190 C C . TYR B 1 14 ? -49.190 22.892 -21.066 1.00 23.34 14 TYR B C 1
ATOM 1191 O O . TYR B 1 14 ? -49.092 23.301 -19.912 1.00 29.76 14 TYR B O 1
ATOM 1200 N N . ARG B 1 15 ? -49.900 21.820 -21.391 1.00 21.05 15 ARG B N 1
ATOM 1201 C CA . ARG B 1 15 ? -50.769 21.173 -20.422 1.00 19.27 15 ARG B CA 1
ATOM 1202 C C . ARG B 1 15 ? -50.885 19.681 -20.698 1.00 27.32 15 ARG B C 1
ATOM 1203 O O . ARG B 1 15 ? -50.820 19.253 -21.853 1.00 32.28 15 ARG B O 1
ATOM 1211 N N . ASN B 1 16 ? -51.043 18.894 -19.635 1.00 29.29 16 ASN B N 1
ATOM 1212 C CA . ASN B 1 16 ? -51.316 17.466 -19.767 1.00 29.40 16 ASN B CA 1
ATOM 1213 C C . ASN B 1 16 ? -52.509 17.215 -20.667 1.00 31.87 16 ASN B C 1
ATOM 1214 O O . ASN B 1 16 ? -53.478 17.973 -20.661 1.00 42.89 16 ASN B O 1
ATOM 1219 N N . LEU B 1 17 ? -52.436 16.142 -21.438 1.00 36.21 17 LEU B N 1
ATOM 1220 C CA . LEU B 1 17 ? -53.466 15.856 -22.418 1.00 38.97 17 LEU B CA 1
ATOM 1221 C C . LEU B 1 17 ? -54.799 15.499 -21.761 1.00 41.91 17 LEU B C 1
ATOM 1222 O O . LEU B 1 17 ? -55.842 16.025 -22.148 1.00 49.12 17 LEU B O 1
ATOM 1227 N N . HIS B 1 18 ? -54.769 14.617 -20.764 1.00 41.90 18 HIS B N 1
ATOM 1228 C CA . HIS B 1 18 ? -56.008 14.172 -20.124 1.00 64.04 18 HIS B CA 1
ATOM 1229 C C . HIS B 1 18 ? -56.634 15.248 -19.228 1.00 66.51 18 HIS B C 1
ATOM 1230 O O . HIS B 1 18 ? -57.769 15.099 -18.768 1.00 47.13 18 HIS B O 1
ATOM 1237 N N . LEU B 1 19 ? -55.897 16.329 -18.990 1.00 72.61 19 LEU B N 1
ATOM 1238 C CA . LEU B 1 19 ? -56.418 17.464 -18.233 1.00 66.42 19 LEU B CA 1
ATOM 1239 C C . LEU B 1 19 ? -57.177 18.423 -19.147 1.00 76.72 19 LEU B C 1
ATOM 1240 O O . LEU B 1 19 ? -57.494 19.548 -18.756 1.00 79.08 19 LEU B O 1
ATOM 1245 N N . PHE B 1 20 ? -57.454 17.979 -20.368 1.00 73.93 20 PHE B N 1
ATOM 1246 C CA . PHE B 1 20 ? -58.146 18.821 -21.331 1.00 75.24 20 PHE B CA 1
ATOM 1247 C C . PHE B 1 20 ? -59.625 18.456 -21.422 1.00 90.50 20 PHE B C 1
ATOM 1248 O O . PHE B 1 20 ? -59.993 17.279 -21.501 1.00 72.14 20 PHE B O 1
ATOM 1256 N N . ASN B 1 21 ? -60.461 19.490 -21.403 1.00 94.76 21 ASN B N 1
ATOM 1257 C CA . ASN B 1 21 ? -61.909 19.348 -21.464 1.00 95.01 21 ASN B CA 1
ATOM 1258 C C . ASN B 1 21 ? -62.515 20.443 -22.334 1.00 90.73 21 ASN B C 1
ATOM 1259 O O . ASN B 1 21 ? -63.703 20.419 -22.657 1.00 85.09 21 ASN B O 1
ATOM 1264 N N . SER B 1 22 ? -61.676 21.405 -22.707 1.00 87.42 22 SER B N 1
ATOM 1265 C CA . SER B 1 22 ? -62.139 22.661 -23.283 1.00 82.04 22 SER B CA 1
ATOM 1266 C C . SER B 1 22 ? -62.358 22.622 -24.793 1.00 81.35 22 SER B C 1
ATOM 1267 O O . SER B 1 22 ? -62.355 21.557 -25.418 1.00 67.54 22 SER B O 1
ATOM 1270 N N . GLU B 1 23 ? -62.533 23.812 -25.360 1.00 81.19 23 GLU B N 1
ATOM 1271 C CA . GLU B 1 23 ? -62.923 2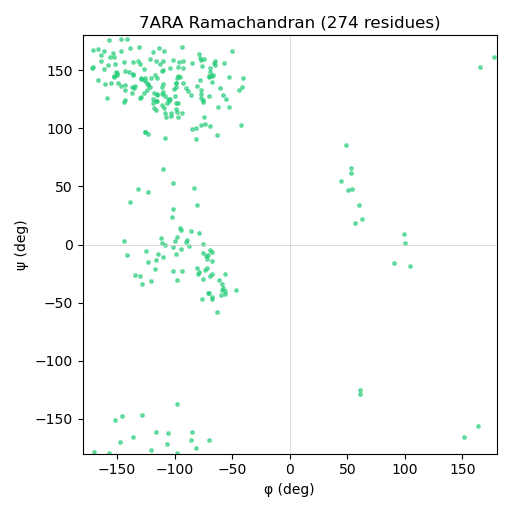3.991 -26.755 1.00 80.50 23 GLU B CA 1
ATOM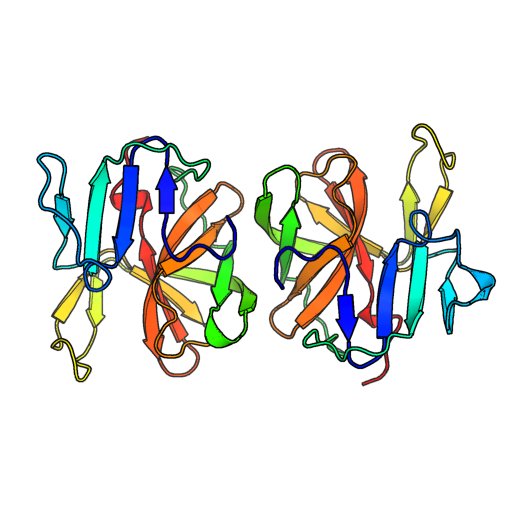 1272 C C . GLU B 1 23 ? -61.832 23.603 -27.753 1.00 78.08 23 GLU B C 1
ATOM 1273 O O . GLU B 1 23 ? -60.638 23.670 -27.451 1.00 71.82 23 GLU B O 1
ATOM 1279 N N . MET B 1 24 ? -62.264 23.195 -28.945 1.00 79.43 24 MET B N 1
ATOM 1280 C CA . MET B 1 24 ? -61.359 22.934 -30.058 1.00 75.03 24 MET B CA 1
ATOM 1281 C C . MET B 1 24 ? -60.902 24.254 -30.679 1.00 70.28 24 MET B C 1
ATOM 1282 O O . MET B 1 24 ? -61.715 25.139 -30.945 1.00 68.11 24 MET B O 1
ATOM 1287 N N . HIS B 1 25 ? -59.599 24.381 -30.908 1.00 62.58 25 HIS B N 1
ATOM 1288 C CA . HIS B 1 25 ? -59.032 25.609 -31.451 1.00 44.48 25 HIS B CA 1
ATOM 1289 C C . HIS B 1 25 ? -58.088 25.303 -32.618 1.00 51.77 25 HIS B C 1
ATOM 1290 O O . HIS B 1 25 ? -57.585 24.185 -32.745 1.00 53.87 25 HIS B O 1
ATOM 1297 N N . GLU B 1 26 ? -57.863 26.297 -33.472 1.00 56.89 26 GLU B N 1
ATOM 1298 C CA . GLU B 1 26 ? -56.959 26.163 -34.615 1.00 50.65 26 GLU B CA 1
ATOM 1299 C C . GLU B 1 26 ? -55.538 25.776 -34.202 1.00 41.94 26 GLU B C 1
ATOM 1300 O O . GLU B 1 26 ? -54.876 24.991 -34.884 1.00 52.69 26 GLU B O 1
ATOM 1306 N N . SER B 1 27 ? -55.081 26.318 -33.077 1.00 41.08 27 SER B N 1
ATOM 1307 C CA . SER B 1 27 ? -53.678 26.207 -32.688 1.00 44.46 27 SER B CA 1
ATOM 1308 C C . SER B 1 27 ? -53.362 24.947 -31.880 1.00 46.62 27 SER B C 1
ATOM 1309 O O . SER B 1 27 ? -52.206 24.711 -31.520 1.00 40.78 27 SER B O 1
ATOM 1312 N N . ILE B 1 28 ? -54.379 24.135 -31.608 1.00 34.03 28 ILE B N 1
ATOM 1313 C CA . ILE B 1 28 ? -54.187 22.921 -30.819 1.00 31.87 28 ILE B CA 1
ATOM 1314 C C . ILE B 1 28 ? -53.231 21.918 -31.480 1.00 47.25 28 ILE B C 1
ATOM 1315 O O . ILE B 1 28 ? -53.481 21.431 -32.587 1.00 37.48 28 ILE B O 1
ATOM 1320 N N . LEU B 1 29 ? -52.130 21.635 -30.786 1.00 42.85 29 LEU B N 1
ATOM 1321 C CA . LEU B 1 29 ? -51.207 20.560 -31.142 1.00 26.67 29 LEU B CA 1
ATOM 1322 C C . LEU B 1 29 ? -51.309 19.450 -30.108 1.00 25.13 29 LEU B C 1
ATOM 1323 O O . LEU B 1 29 ? -51.387 19.729 -28.910 1.00 33.48 29 LEU B O 1
ATOM 1328 N N . VAL B 1 30 ? -51.304 18.195 -30.547 1.00 28.77 30 VAL B N 1
ATOM 1329 C CA . VAL B 1 30 ? -51.395 17.095 -29.592 1.00 22.19 30 VAL B CA 1
ATOM 1330 C C . VAL B 1 30 ? -50.320 16.039 -29.780 1.00 23.47 30 VAL B C 1
ATOM 1331 O O . VAL B 1 30 ? -50.146 15.497 -30.873 1.00 30.42 30 VAL B O 1
ATOM 1335 N N . SER B 1 31 ? -49.611 15.739 -28.698 1.00 22.64 31 SER B N 1
ATOM 1336 C CA . SER B 1 31 ? -48.656 14.643 -28.703 1.00 28.75 31 SER B CA 1
ATOM 1337 C C . SER B 1 31 ? -49.178 13.484 -27.869 1.00 27.29 31 SER B C 1
ATOM 1338 O O . SER B 1 31 ? -48.955 13.426 -26.660 1.00 27.04 31 SER B O 1
ATOM 1341 N N . TYR B 1 32 ? -49.876 12.561 -28.523 1.00 35.78 32 TYR B N 1
ATOM 1342 C CA . TYR B 1 32 ? -50.422 11.394 -27.844 1.00 34.11 32 TYR B CA 1
ATOM 1343 C C . TYR B 1 32 ? -49.332 10.562 -27.177 1.00 42.37 32 TYR B C 1
ATOM 1344 O O . TYR B 1 32 ? -49.543 9.981 -26.113 1.00 36.95 32 TYR B O 1
ATOM 1353 N N . SER B 1 33 ? -48.159 10.528 -27.798 1.00 41.56 33 SER B N 1
ATOM 1354 C CA . SER B 1 33 ? -47.021 9.801 -27.253 1.00 36.21 33 SER B CA 1
ATOM 1355 C C . SER B 1 33 ? -46.295 10.533 -26.122 1.00 40.82 33 SER B C 1
ATOM 1356 O O . SER B 1 33 ? -45.213 10.113 -25.716 1.00 54.78 33 SER B O 1
ATOM 1359 N N . SER B 1 34 ? -46.869 11.623 -25.620 1.00 36.45 34 SER B N 1
ATOM 1360 C CA . SER B 1 34 ? -46.228 12.380 -24.545 1.00 29.45 34 SER B CA 1
ATOM 1361 C C . SER B 1 34 ? -47.239 12.940 -23.554 1.00 31.17 34 SER B C 1
ATOM 1362 O O . SER B 1 34 ? -46.856 13.646 -22.621 1.00 43.84 34 SER B O 1
ATOM 1365 N N . ASP B 1 35 ? -48.518 12.626 -23.764 1.00 35.80 35 ASP B N 1
ATOM 1366 C CA . ASP B 1 35 ? -49.598 13.107 -22.899 1.00 30.81 35 ASP B CA 1
ATOM 1367 C C . ASP B 1 35 ? -49.550 14.631 -22.790 1.00 41.68 35 ASP B C 1
ATOM 1368 O O . ASP B 1 35 ? -49.620 15.199 -21.698 1.00 47.13 35 ASP B O 1
ATOM 1373 N N . LEU B 1 36 ? -49.418 15.290 -23.936 1.00 44.48 36 LEU B N 1
ATOM 1374 C CA . LEU B 1 36 ? -49.240 16.737 -23.966 1.00 30.63 36 LEU B CA 1
ATOM 1375 C C . LEU B 1 36 ? -50.131 17.392 -25.007 1.00 24.39 36 LEU B C 1
ATOM 1376 O O . LEU B 1 36 ? -50.253 16.903 -26.129 1.00 26.91 36 LEU B O 1
ATOM 1381 N N . ILE B 1 37 ? -50.758 18.498 -24.632 1.00 25.68 37 ILE B N 1
ATOM 1382 C CA . ILE B 1 37 ? -51.482 19.299 -25.600 1.00 22.22 37 ILE B CA 1
ATOM 1383 C C . ILE B 1 37 ? -50.955 20.725 -25.529 1.00 20.84 37 ILE B C 1
ATOM 1384 O O . ILE B 1 37 ? -50.649 21.233 -24.452 1.00 29.09 37 ILE B O 1
ATOM 1389 N N . ILE B 1 38 ? -50.810 21.350 -26.689 1.00 21.56 38 ILE B N 1
ATOM 1390 C CA . ILE B 1 38 ? -50.349 22.728 -26.764 1.00 25.87 38 ILE B CA 1
ATOM 1391 C C . ILE B 1 38 ? -51.361 23.563 -27.531 1.00 28.01 38 ILE B C 1
ATOM 1392 O O . ILE B 1 38 ? -51.819 23.156 -28.595 1.00 40.37 38 ILE B O 1
ATOM 1397 N N . TYR B 1 39 ? -51.711 24.729 -26.998 1.00 34.15 39 TYR B N 1
ATOM 1398 C CA . TYR B 1 39 ? -52.633 25.620 -27.693 1.00 32.52 39 TYR B CA 1
ATOM 1399 C C . TYR B 1 39 ? -52.424 27.078 -27.296 1.00 32.37 39 TYR B C 1
ATOM 1400 O O . TYR B 1 39 ? -51.770 27.367 -26.295 1.00 33.85 39 TYR B O 1
ATOM 1409 N N . ARG B 1 40 ? -52.976 27.993 -28.087 1.00 35.59 40 ARG B N 1
ATOM 1410 C CA . ARG B 1 40 ? -52.902 29.411 -27.760 1.00 45.58 40 ARG B CA 1
ATOM 1411 C C . ARG B 1 40 ? -54.125 29.860 -26.958 1.00 40.49 40 ARG B C 1
ATOM 1412 O O . ARG B 1 40 ? -55.209 29.280 -27.080 1.00 26.00 40 ARG B O 1
ATOM 1420 N N . THR B 1 41 ? -53.938 30.888 -26.133 1.00 33.88 41 THR B N 1
ATOM 1421 C CA . THR B 1 41 ? -55.015 31.417 -25.303 1.00 38.00 41 THR B CA 1
ATOM 1422 C C . THR B 1 41 ? -55.002 32.952 -25.268 1.00 52.87 41 THR B C 1
ATOM 1423 O O . THR B 1 41 ? -54.037 33.585 -25.709 1.00 40.58 41 THR B O 1
ATOM 1427 N N . ASN B 1 42 ? -56.073 33.536 -24.730 1.00 52.73 42 ASN B N 1
ATOM 1428 C CA . ASN B 1 42 ? -56.274 34.988 -24.728 1.00 33.05 42 ASN B CA 1
ATOM 1429 C C . ASN B 1 42 ? -55.411 35.748 -23.725 1.00 35.88 42 ASN B C 1
ATOM 1430 O O . ASN B 1 42 ? -55.066 36.911 -23.945 1.00 34.35 42 ASN B O 1
ATOM 1435 N N . THR B 1 43 ? -55.075 35.094 -22.621 1.00 41.71 43 THR B N 1
ATOM 1436 C CA . THR B 1 43 ? -54.246 35.711 -21.594 1.00 42.76 43 THR B CA 1
ATOM 1437 C C . THR B 1 43 ? -52.776 35.375 -21.823 1.00 40.16 43 THR B C 1
ATOM 1438 O O . THR B 1 43 ? -52.447 34.526 -22.650 1.00 51.60 43 THR B O 1
ATOM 1442 N N . VAL B 1 44 ? -51.895 36.045 -21.089 1.00 38.08 44 VAL B N 1
ATOM 1443 C CA . VAL B 1 44 ? -50.459 35.880 -21.285 1.00 42.72 44 VAL B CA 1
ATOM 1444 C C . VAL B 1 44 ? -49.788 35.375 -20.007 1.00 41.39 44 VAL B C 1
ATOM 1445 O O . VAL B 1 44 ? -50.180 35.752 -18.901 1.00 51.63 44 VAL B O 1
ATOM 1449 N N . GLY B 1 45 ? -48.781 34.517 -20.159 1.00 35.35 45 GLY B N 1
ATOM 1450 C CA . GLY B 1 45 ? -48.094 33.943 -19.015 1.00 35.71 45 GLY B CA 1
ATOM 1451 C C . GLY B 1 45 ? -46.684 34.476 -18.825 1.00 41.52 45 GLY B C 1
ATOM 1452 O O . GLY B 1 45 ? -46.124 35.113 -19.724 1.00 37.24 45 GLY B O 1
ATOM 1453 N N . ASP B 1 46 ? -46.110 34.213 -17.652 1.00 33.84 46 ASP B N 1
ATOM 1454 C CA . ASP B 1 46 ? -44.763 34.679 -17.339 1.00 44.94 46 ASP B CA 1
ATOM 1455 C C . ASP B 1 46 ? -43.754 33.534 -17.318 1.00 45.47 46 ASP B C 1
ATOM 1456 O O . ASP B 1 46 ? -42.564 33.753 -17.084 1.00 41.92 46 ASP B O 1
ATOM 1461 N N . ASP B 1 47 ? -44.233 32.318 -17.571 1.00 33.59 47 ASP B N 1
ATOM 1462 C CA . ASP B 1 47 ? -43.359 31.152 -17.631 1.00 25.68 47 ASP B CA 1
ATOM 1463 C C . ASP B 1 47 ? -42.398 31.260 -18.803 1.00 17.70 47 ASP B C 1
ATOM 1464 O O . ASP B 1 47 ? -42.673 31.957 -19.778 1.00 33.58 47 ASP B O 1
ATOM 1469 N N . TYR B 1 48 ? -41.268 30.565 -18.697 1.00 38.76 48 TYR B N 1
ATOM 1470 C CA . TYR B 1 48 ? -40.265 30.550 -19.754 1.00 25.64 48 TYR B CA 1
ATOM 1471 C C . TYR B 1 48 ? -39.622 29.178 -19.888 1.00 24.93 48 TYR B C 1
ATOM 1472 O O . TYR B 1 48 ? -39.080 28.639 -18.922 1.00 37.57 48 TYR B O 1
ATOM 1481 N N . ILE B 1 49 ? -39.688 28.620 -21.091 1.00 29.99 49 ILE B N 1
ATOM 1482 C CA . ILE B 1 49 ? -39.057 27.339 -21.389 1.00 31.35 49 ILE B CA 1
ATOM 1483 C C . ILE B 1 49 ? -37.697 27.544 -22.042 1.00 43.98 49 ILE B C 1
ATOM 1484 O O . ILE B 1 49 ? -37.612 27.974 -23.195 1.00 45.26 49 ILE B O 1
ATOM 1489 N N . PRO B 1 50 ? -36.624 27.228 -21.305 1.00 34.34 50 PRO B N 1
ATOM 1490 C CA . PRO B 1 50 ? -35.254 27.462 -21.764 1.00 37.29 50 PRO B CA 1
ATOM 1491 C C . PRO B 1 50 ? -34.783 26.430 -22.780 1.00 49.12 50 PRO B C 1
ATOM 1492 O O . PRO B 1 50 ? -35.341 25.334 -22.855 1.00 46.63 50 PRO B O 1
ATOM 1496 N N . SER B 1 51 ? -33.762 26.788 -23.552 1.00 62.99 51 SER B N 1
ATOM 1497 C CA . SER B 1 51 ? -33.137 25.859 -24.484 1.00 54.23 51 SER B CA 1
ATOM 1498 C C . SER B 1 51 ? -31.835 25.340 -23.885 1.00 58.24 51 SER B C 1
ATOM 1499 O O . SER B 1 51 ? -30.776 25.411 -24.507 1.00 75.46 51 SER B O 1
ATOM 1502 N N . CYS B 1 52 ? -31.930 24.827 -22.662 1.00 62.23 52 CYS B N 1
ATOM 1503 C CA . CYS B 1 52 ? -30.772 24.341 -21.921 1.00 47.12 52 CYS B CA 1
ATOM 1504 C C . CYS B 1 52 ? -30.750 22.819 -21.849 1.00 53.24 52 CYS B C 1
ATOM 1505 O O . CYS B 1 52 ? -31.558 22.144 -22.490 1.00 56.58 52 CYS B O 1
ATOM 1508 N N . ASP B 1 53 ? -29.830 22.286 -21.048 1.00 58.43 53 ASP B N 1
ATOM 1509 C CA . ASP B 1 53 ? -29.747 20.847 -20.816 1.00 66.13 53 ASP B CA 1
ATOM 1510 C C . ASP B 1 53 ? -29.473 20.541 -19.344 1.00 56.51 53 ASP B C 1
ATOM 1511 O O . ASP B 1 53 ? -28.752 19.598 -19.023 1.00 63.35 53 ASP B O 1
ATOM 1516 N N . CYS B 1 54 ? -30.065 21.338 -18.457 1.00 48.05 54 CYS B N 1
ATOM 1517 C CA . CYS B 1 54 ? -29.894 21.171 -17.014 1.00 43.37 54 CYS B CA 1
ATOM 1518 C C . CYS B 1 54 ? -30.466 19.862 -16.483 1.00 36.80 54 CYS B C 1
ATOM 1519 O O . CYS B 1 54 ? -31.342 19.254 -17.097 1.00 40.19 54 CYS B O 1
ATOM 1522 N N . THR B 1 55 ? -29.960 19.444 -15.326 1.00 38.73 55 THR B N 1
ATOM 1523 C CA . THR B 1 55 ? -30.440 18.245 -14.648 1.00 44.46 55 THR B CA 1
ATOM 1524 C C . THR B 1 55 ? -30.646 18.514 -13.164 1.00 37.85 55 THR B C 1
ATOM 1525 O O . THR B 1 55 ? -31.449 17.853 -12.509 1.00 50.43 55 THR B O 1
ATOM 1529 N N . GLN B 1 56 ? -29.902 19.478 -12.635 1.00 50.41 56 GLN B N 1
ATOM 1530 C CA . GLN B 1 56 ? -30.106 19.931 -11.265 1.00 56.63 56 GLN B CA 1
ATOM 1531 C C . GLN B 1 56 ? -31.346 20.826 -11.237 1.00 48.74 56 GLN B C 1
ATOM 1532 O O . GLN B 1 56 ? -31.291 21.991 -11.650 1.00 40.59 56 GLN B O 1
ATOM 1538 N N . ALA B 1 57 ? -32.462 20.274 -10.761 1.00 33.88 57 ALA B N 1
ATOM 1539 C CA . ALA B 1 57 ? -33.750 20.961 -10.847 1.00 32.25 57 ALA B CA 1
ATOM 1540 C C . ALA B 1 57 ? -34.577 20.891 -9.567 1.00 35.32 57 ALA B C 1
ATOM 1541 O O . ALA B 1 57 ? -34.079 20.532 -8.497 1.00 33.03 57 ALA B O 1
ATOM 1543 N N . THR B 1 58 ? -35.854 21.241 -9.705 1.00 33.78 58 THR B N 1
ATOM 1544 C CA . THR B 1 58 ? -36.816 21.237 -8.607 1.00 29.04 58 THR B CA 1
ATOM 1545 C C . THR B 1 58 ? -38.227 21.226 -9.181 1.00 27.56 58 THR B C 1
ATOM 1546 O O . THR B 1 58 ? -38.454 21.730 -10.285 1.00 34.14 58 THR B O 1
ATOM 1550 N N . TYR B 1 59 ? -39.174 20.652 -8.444 1.00 25.95 59 TYR B N 1
ATOM 1551 C CA . TYR B 1 59 ? -40.541 20.555 -8.949 1.00 31.03 59 TYR B CA 1
ATOM 1552 C C . TYR B 1 59 ? -41.589 20.655 -7.855 1.00 33.33 59 TYR B C 1
ATOM 1553 O O . TYR B 1 59 ? -41.288 20.545 -6.668 1.00 34.68 59 TYR B O 1
ATOM 1562 N N . TYR B 1 60 ? -42.831 20.851 -8.282 1.00 29.93 60 TYR B N 1
ATOM 1563 C CA . TYR B 1 60 ? -43.940 21.059 -7.370 1.00 24.21 60 TYR B CA 1
ATOM 1564 C C . TYR B 1 60 ? -44.730 19.783 -7.140 1.00 29.29 60 TYR B C 1
ATOM 1565 O O . TYR B 1 60 ? -45.253 19.191 -8.083 1.00 30.13 60 TYR B O 1
ATOM 1574 N N . CYS B 1 61 ? -44.821 19.366 -5.883 1.00 29.98 61 CYS B N 1
ATOM 1575 C CA . CYS B 1 61 ? -45.636 18.212 -5.535 1.00 28.04 61 CYS B CA 1
ATOM 1576 C C . CYS B 1 61 ? -46.983 18.655 -4.990 1.00 33.07 61 CYS B C 1
ATOM 1577 O O . CYS B 1 61 ? -47.059 19.296 -3.943 1.00 41.34 61 CYS B O 1
ATOM 1580 N N . LYS B 1 62 ? -48.044 18.302 -5.706 1.00 42.24 62 LYS B N 1
ATOM 1581 C CA . LYS B 1 62 ? -49.388 18.749 -5.364 1.00 32.63 62 LYS B CA 1
ATOM 1582 C C . LYS B 1 62 ? -49.855 18.227 -4.008 1.00 25.68 62 LYS B C 1
ATOM 1583 O O . LYS B 1 62 ? -50.169 19.013 -3.116 1.00 40.31 62 LYS B O 1
ATOM 1589 N N . HIS B 1 63 ? -49.879 16.905 -3.838 1.00 40.22 63 HIS B N 1
ATOM 1590 C CA . HIS B 1 63 ? -50.454 16.306 -2.629 1.00 32.78 63 HIS B CA 1
ATOM 1591 C C . HIS B 1 63 ? -49.648 16.605 -1.362 1.00 33.71 63 HIS B C 1
ATOM 1592 O O . HIS B 1 63 ? -50.079 16.268 -0.257 1.00 38.30 63 HIS B O 1
ATOM 1599 N N . LYS B 1 64 ? -48.490 17.243 -1.522 1.00 31.91 64 LYS B N 1
ATOM 1600 C CA . LYS B 1 64 ? -47.702 17.713 -0.381 1.00 27.01 64 LYS B CA 1
ATOM 1601 C C . LYS B 1 64 ? -47.732 19.237 -0.309 1.00 22.66 64 LYS B C 1
ATOM 1602 O O . LYS B 1 64 ? -47.302 19.820 0.683 1.00 32.32 64 LYS B O 1
ATOM 1608 N N . ASN B 1 65 ? -48.249 19.863 -1.368 1.00 30.88 65 ASN B N 1
ATOM 1609 C CA . ASN B 1 65 ? -48.272 21.321 -1.522 1.00 24.27 65 ASN B CA 1
ATOM 1610 C C . ASN B 1 65 ? -46.941 21.971 -1.141 1.00 27.44 65 ASN B C 1
ATOM 1611 O O . ASN B 1 65 ? -46.890 22.869 -0.294 1.00 29.15 65 ASN B O 1
ATOM 1616 N N . ARG B 1 66 ? -45.867 21.494 -1.767 1.00 25.63 66 ARG B N 1
ATOM 1617 C CA . ARG B 1 66 ? -44.527 22.029 -1.543 1.00 19.89 66 ARG B CA 1
ATOM 1618 C C . ARG B 1 66 ? -43.594 21.641 -2.679 1.00 25.00 66 ARG B C 1
ATOM 1619 O O . ARG B 1 66 ? -43.916 20.773 -3.495 1.00 23.22 66 ARG B O 1
ATOM 1627 N N . TYR B 1 67 ? -42.435 22.288 -2.724 1.00 25.81 67 TYR B N 1
ATOM 1628 C CA . TYR B 1 67 ? -41.447 22.005 -3.756 1.00 28.92 67 TYR B CA 1
ATOM 1629 C C . TYR B 1 67 ? -40.352 21.067 -3.254 1.00 38.94 67 TYR B C 1
ATOM 1630 O O . TYR B 1 67 ? -39.837 21.226 -2.146 1.00 33.92 67 TYR B O 1
ATOM 1639 N N . PHE B 1 68 ? -40.012 20.080 -4.075 1.00 35.45 68 PHE B N 1
ATOM 1640 C CA . PHE B 1 68 ? -38.890 19.197 -3.793 1.00 28.69 68 PHE B CA 1
ATOM 1641 C C . PHE B 1 68 ? -37.759 19.477 -4.767 1.00 33.00 68 PHE B C 1
ATOM 1642 O O . PHE B 1 68 ? -37.989 19.555 -5.974 1.00 44.05 68 PHE B O 1
ATOM 1650 N N . PRO B 1 69 ? -36.530 19.635 -4.256 1.00 34.54 69 PRO B N 1
ATOM 1651 C CA . PRO B 1 69 ? -35.407 19.660 -5.197 1.00 29.41 69 PRO B CA 1
ATOM 1652 C C . PRO B 1 69 ? -35.224 18.269 -5.791 1.00 29.58 69 PRO B C 1
ATOM 1653 O O . PRO B 1 69 ? -35.527 17.276 -5.125 1.00 30.65 69 PRO B O 1
ATOM 1657 N N . ILE B 1 70 ? -34.759 18.197 -7.032 1.00 41.49 70 ILE B N 1
ATOM 1658 C CA . ILE B 1 70 ? -34.673 16.920 -7.724 1.00 34.31 70 ILE B CA 1
ATOM 1659 C C . ILE B 1 70 ? -33.601 16.964 -8.809 1.00 33.28 70 ILE B C 1
ATOM 1660 O O . ILE B 1 70 ? -33.438 17.973 -9.498 1.00 38.52 70 ILE B O 1
ATOM 1665 N N . THR B 1 71 ? -32.840 15.880 -8.925 1.00 48.43 71 THR B N 1
ATOM 1666 C CA . THR B 1 71 ? -31.934 15.697 -10.053 1.00 52.38 71 THR B CA 1
ATOM 1667 C C . THR B 1 71 ? -32.528 14.660 -10.989 1.00 43.40 71 THR B C 1
ATOM 1668 O O . THR B 1 71 ? -32.869 13.550 -10.569 1.00 42.99 71 THR B O 1
ATOM 1672 N N . VAL B 1 72 ? -32.672 15.042 -12.255 1.00 40.40 72 VAL B 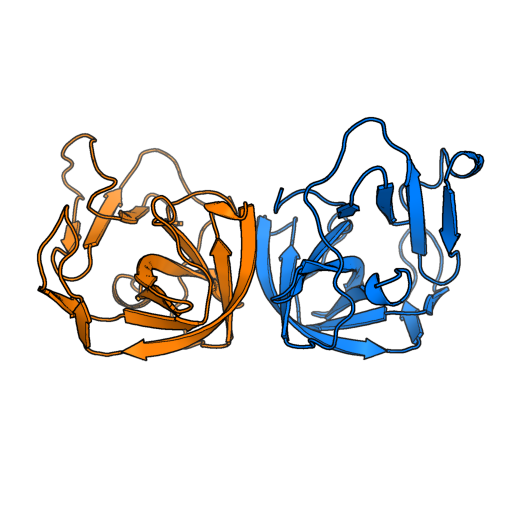N 1
ATOM 1673 C CA . VAL B 1 72 ? -33.368 14.213 -13.232 1.00 60.51 72 VAL B CA 1
ATOM 1674 C C . VAL B 1 72 ? -32.456 13.743 -14.358 1.00 60.98 72 VAL B C 1
ATOM 1675 O O . VAL B 1 72 ? -31.412 14.348 -14.627 1.00 45.21 72 VAL B O 1
ATOM 1679 N N . THR B 1 73 ? -32.868 12.661 -15.011 1.00 44.35 73 THR B N 1
ATOM 1680 C CA . THR B 1 73 ? -32.130 12.095 -16.130 1.00 43.45 73 THR B CA 1
ATOM 1681 C C . THR B 1 73 ? -33.028 12.026 -17.360 1.00 51.67 73 THR B C 1
ATOM 1682 O O . THR B 1 73 ? -34.199 11.653 -17.257 1.00 43.68 73 THR B O 1
ATOM 1686 N N . SER B 1 74 ? -32.477 12.383 -18.518 1.00 45.52 74 SER B N 1
ATOM 1687 C CA . SER B 1 74 ? -33.240 12.414 -19.763 1.00 26.73 74 SER B CA 1
ATOM 1688 C C . SER B 1 74 ? -33.274 11.051 -20.462 1.00 36.34 74 SER B C 1
ATOM 1689 O O . SER B 1 74 ? -32.231 10.433 -20.679 1.00 50.74 74 SER B O 1
ATOM 1692 N N . HIS B 1 75 ? -34.474 10.590 -20.811 1.00 33.27 75 HIS B N 1
ATOM 1693 C CA . HIS B 1 75 ? -34.653 9.320 -21.515 1.00 30.39 75 HIS B CA 1
ATOM 1694 C C . HIS B 1 75 ? -35.228 9.526 -22.909 1.00 43.20 75 HIS B C 1
ATOM 1695 O O . HIS B 1 75 ? -36.258 10.182 -23.067 1.00 50.05 75 HIS B O 1
ATOM 1702 N N . ASP B 1 76 ? -34.579 8.944 -23.912 1.00 55.55 76 ASP B N 1
ATOM 1703 C CA . ASP B 1 76 ? -35.067 9.018 -25.285 1.00 49.92 76 ASP B CA 1
ATOM 1704 C C . ASP B 1 76 ? -36.467 8.414 -25.390 1.00 47.34 76 ASP B C 1
ATOM 1705 O O . ASP B 1 76 ? -37.354 8.977 -26.032 1.00 53.23 76 ASP B O 1
ATOM 1710 N N . TRP B 1 77 ? -36.655 7.269 -24.744 1.00 45.54 77 TRP B N 1
ATOM 1711 C CA . TRP B 1 77 ? -37.951 6.600 -24.702 1.00 38.77 77 TRP B CA 1
ATOM 1712 C C . TRP B 1 77 ? -38.038 5.767 -23.433 1.00 50.25 77 TRP B C 1
ATOM 1713 O O . TRP B 1 77 ? -37.014 5.470 -22.815 1.00 45.35 77 TRP B O 1
ATOM 1724 N N . TYR B 1 78 ? -39.253 5.394 -23.040 1.00 40.79 78 TYR B N 1
ATOM 1725 C CA . TYR B 1 78 ? -39.444 4.612 -21.823 1.00 43.47 78 TYR B CA 1
ATOM 1726 C C . TYR B 1 78 ? -40.804 3.930 -21.846 1.00 49.64 78 TYR B C 1
ATOM 1727 O O . TYR B 1 78 ? -41.806 4.526 -22.253 1.00 41.02 78 TYR B O 1
ATOM 1736 N N . GLU B 1 79 ? -40.830 2.673 -21.415 1.00 76.94 79 GLU B N 1
ATOM 1737 C CA . GLU B 1 79 ? -42.074 1.924 -21.357 1.00 68.84 79 GLU B CA 1
ATOM 1738 C C . GLU B 1 79 ? -42.923 2.414 -20.202 1.00 59.74 79 GLU B C 1
ATOM 1739 O O . GLU B 1 79 ? -42.647 2.098 -19.042 1.00 70.14 79 GLU B O 1
ATOM 1745 N N . ILE B 1 80 ? -43.948 3.195 -20.521 1.00 62.92 80 ILE B N 1
ATOM 1746 C CA . ILE B 1 80 ? -44.880 3.627 -19.498 1.00 77.43 80 ILE B CA 1
ATOM 1747 C C . ILE B 1 80 ? -46.036 2.620 -19.491 1.00 81.97 80 ILE B C 1
ATOM 1748 O O . ILE B 1 80 ? -46.774 2.473 -20.469 1.00 88.21 80 ILE B O 1
ATOM 1753 N N . GLN B 1 81 ? -46.148 1.877 -18.393 1.00 77.02 81 GLN B N 1
ATOM 1754 C CA . GLN B 1 81 ? -47.112 0.781 -18.305 1.00 90.44 81 GLN B CA 1
ATOM 1755 C C . GLN B 1 81 ? -48.549 1.288 -18.243 1.00 101.12 81 GLN B C 1
ATOM 1756 O O . GLN B 1 81 ? -48.816 2.467 -18.473 1.00 101.27 81 GLN B O 1
ATOM 1758 N N . GLU B 1 82 ? -49.474 0.388 -17.926 1.00 105.38 82 GLU B N 1
ATOM 1759 C CA . GLU B 1 82 ? -50.894 0.713 -17.965 1.00 108.22 82 GLU B CA 1
ATOM 1760 C C . GLU B 1 82 ? -51.508 0.915 -16.583 1.00 104.10 82 GLU B C 1
ATOM 1761 O O . GLU B 1 82 ? -51.443 0.035 -15.726 1.00 83.94 82 GLU B O 1
ATOM 1763 N N . SER B 1 83 ? -52.102 2.088 -16.381 1.00 106.57 83 SER B N 1
ATOM 1764 C CA . SER B 1 83 ? -52.983 2.337 -15.242 1.00 115.14 83 SER B CA 1
ATOM 1765 C C . SER B 1 83 ? -54.437 2.180 -15.704 1.00 122.12 83 SER B C 1
ATOM 1766 O O . SER B 1 83 ? -54.685 1.862 -16.869 1.00 115.61 83 SER B O 1
ATOM 1769 N N . GLU B 1 84 ? -55.388 2.383 -14.794 1.00 113.21 84 GLU B N 1
ATOM 1770 C CA . GLU B 1 84 ? -56.811 2.186 -15.094 1.00 109.56 84 GLU B CA 1
ATOM 1771 C C . GLU B 1 84 ? -57.312 3.012 -16.281 1.00 115.89 84 GLU B C 1
ATOM 1772 O O . GLU B 1 84 ? -58.105 2.528 -17.092 1.00 90.66 84 GLU B O 1
ATOM 1774 N N . TYR B 1 85 ? -56.843 4.252 -16.376 1.00 122.42 85 TYR B N 1
ATOM 1775 C CA . TYR B 1 85 ? -57.315 5.188 -17.394 1.00 96.86 85 TYR B CA 1
ATOM 1776 C C . TYR B 1 85 ? -56.750 4.913 -18.790 1.00 104.58 85 TYR B C 1
ATOM 1777 O O . TYR B 1 85 ? -57.495 4.902 -19.771 1.00 106.20 85 TYR B O 1
ATOM 1779 N N . TYR B 1 86 ? -55.442 4.689 -18.882 1.00 107.52 86 TYR B N 1
ATOM 1780 C CA . TYR B 1 86 ? -54.791 4.560 -20.186 1.00 118.00 86 TYR B CA 1
ATOM 1781 C C . TYR B 1 86 ? -53.796 3.389 -20.236 1.00 114.67 86 TYR B C 1
ATOM 1782 O O . TYR B 1 86 ? -53.298 2.952 -19.195 1.00 95.25 86 TYR B O 1
ATOM 1791 N N . PRO B 1 87 ? -53.508 2.871 -21.449 1.00 114.58 87 PRO B N 1
ATOM 1792 C CA . PRO B 1 87 ? -52.804 1.589 -21.544 1.00 99.91 87 PRO B CA 1
ATOM 1793 C C . PRO B 1 87 ? -51.293 1.696 -21.384 1.00 103.06 87 PRO B C 1
ATOM 1794 O O . PRO B 1 87 ? -50.759 2.772 -21.107 1.00 97.66 87 PRO B O 1
ATOM 1798 N N . LYS B 1 88 ? -50.617 0.566 -21.563 1.00 105.24 88 LYS B N 1
ATOM 1799 C CA . LYS B 1 88 ? -49.164 0.509 -21.492 1.00 97.33 88 LYS B CA 1
ATOM 1800 C C . LYS B 1 88 ? -48.560 0.886 -22.836 1.00 88.57 88 LYS B C 1
ATOM 1801 O O . LYS B 1 88 ? -48.506 0.063 -23.749 1.00 81.75 88 LYS B O 1
ATOM 1803 N N . HIS B 1 89 ? -48.112 2.132 -22.958 1.00 84.23 89 HIS B N 1
ATOM 1804 C CA . HIS B 1 89 ? -47.556 2.620 -24.216 1.00 90.51 89 HIS B CA 1
ATOM 1805 C C . HIS B 1 89 ? -46.113 3.102 -24.069 1.00 70.27 89 HIS B C 1
ATOM 1806 O O . HIS B 1 89 ? -45.513 2.992 -22.999 1.00 64.54 89 HIS B O 1
ATOM 1813 N N . ILE B 1 90 ? -45.556 3.617 -25.159 1.00 46.94 90 ILE B N 1
ATOM 1814 C CA . ILE B 1 90 ? -44.208 4.165 -25.138 1.00 49.43 90 ILE B CA 1
ATOM 1815 C C . ILE B 1 90 ? -44.276 5.683 -25.132 1.00 55.65 90 ILE B C 1
ATOM 1816 O O . ILE B 1 90 ? -44.910 6.285 -25.998 1.00 70.12 90 ILE B O 1
ATOM 1821 N N . GLN B 1 91 ? -43.631 6.297 -24.148 1.00 61.25 91 GLN B N 1
ATOM 1822 C CA . GLN B 1 91 ? -43.608 7.750 -24.045 1.00 45.61 91 GLN B CA 1
ATOM 1823 C C . GLN B 1 91 ? -42.204 8.267 -24.338 1.00 35.62 91 GLN B C 1
ATOM 1824 O O . GLN B 1 91 ? -41.226 7.780 -23.770 1.00 37.12 91 GLN B O 1
ATOM 1830 N N . TYR B 1 92 ? -42.104 9.238 -25.239 1.00 29.17 92 TYR B N 1
ATOM 1831 C CA . TYR B 1 92 ? -40.803 9.749 -25.660 1.00 38.87 92 TYR B CA 1
ATOM 1832 C C . TYR B 1 92 ? -40.400 11.007 -24.892 1.00 49.05 92 TYR B C 1
ATOM 1833 O O . TYR B 1 92 ? -41.257 11.721 -24.363 1.00 55.90 92 TYR B O 1
ATOM 1842 N N . ASN B 1 93 ? -39.093 11.263 -24.839 1.00 46.24 93 ASN B N 1
ATOM 1843 C CA . ASN B 1 93 ? -38.538 12.458 -24.196 1.00 42.88 93 ASN B CA 1
ATOM 1844 C C . ASN B 1 93 ? -39.015 12.646 -22.767 1.00 44.34 93 ASN B C 1
ATOM 1845 O O . ASN B 1 93 ? -39.735 13.600 -22.467 1.00 38.08 93 ASN B O 1
ATOM 1850 N N . LEU B 1 94 ? -38.619 11.737 -21.889 1.00 39.30 94 LEU B N 1
ATOM 1851 C CA . LEU B 1 94 ? -39.022 11.822 -20.496 1.00 38.08 94 LEU B CA 1
ATOM 1852 C C . LEU B 1 94 ? -37.899 12.371 -19.636 1.00 37.60 94 LEU B C 1
ATOM 1853 O O . LEU B 1 94 ? -36.731 12.342 -20.026 1.00 49.58 94 LEU B O 1
ATOM 1858 N N . LEU B 1 95 ? -38.263 12.890 -18.471 1.00 30.31 95 LEU B N 1
ATOM 1859 C CA . LEU B 1 95 ? -37.284 13.228 -17.452 1.00 31.99 95 LEU B CA 1
ATOM 1860 C C . LEU B 1 95 ? -37.618 12.437 -16.192 1.00 38.81 95 LEU B C 1
ATOM 1861 O O . LEU B 1 95 ? -38.787 12.343 -15.807 1.00 39.49 95 LEU B O 1
ATOM 1866 N N . ILE B 1 96 ? -36.606 11.845 -15.560 1.00 38.44 96 ILE B N 1
ATOM 1867 C CA . ILE B 1 96 ? -36.847 11.044 -14.362 1.00 36.40 96 ILE B CA 1
ATOM 1868 C C . ILE B 1 96 ? -35.831 11.297 -13.254 1.00 39.65 96 ILE B C 1
ATOM 1869 O O . ILE B 1 96 ? -34.618 11.283 -13.478 1.00 43.06 96 ILE B O 1
ATOM 1874 N N . GLY B 1 97 ? -36.359 11.541 -12.059 1.00 38.40 97 GLY B N 1
ATOM 1875 C CA . GLY B 1 97 ? -35.581 11.595 -10.837 1.00 37.45 97 GLY B CA 1
ATOM 1876 C C . GLY B 1 97 ? -36.434 10.934 -9.770 1.00 56.37 97 GLY B C 1
ATOM 1877 O O . GLY B 1 97 ? -37.574 10.539 -10.047 1.00 38.21 97 GLY B O 1
ATOM 1878 N N . GLU B 1 98 ? -35.907 10.799 -8.557 1.00 46.78 98 GLU B N 1
ATOM 1879 C CA . GLU B 1 98 ? -36.703 10.210 -7.486 1.00 52.67 98 GLU B CA 1
ATOM 1880 C C . GLU B 1 98 ? -37.434 11.289 -6.699 1.00 39.83 98 GLU B C 1
ATOM 1881 O O . GLU B 1 98 ? -36.882 12.353 -6.410 1.00 32.61 98 GLU B O 1
ATOM 1887 N N . GLY B 1 99 ? -38.687 11.002 -6.366 1.00 34.44 99 GLY B N 1
ATOM 1888 C CA . GLY B 1 99 ? -39.537 11.947 -5.670 1.00 27.16 99 GLY B CA 1
ATOM 1889 C C . GLY B 1 99 ? -40.925 11.367 -5.471 1.00 46.73 99 GLY B C 1
ATOM 1890 O O . GLY B 1 99 ? -41.304 10.407 -6.148 1.00 38.12 99 GLY B O 1
ATOM 1891 N N . PRO B 1 100 ? -41.691 11.944 -4.534 1.00 28.51 100 PRO B N 1
ATOM 1892 C CA . PRO B 1 100 ? -43.045 11.472 -4.231 1.00 32.69 100 PRO B CA 1
ATOM 1893 C C . PRO B 1 100 ? -44.010 11.716 -5.378 1.00 32.27 100 PRO B C 1
ATOM 1894 O O . PRO B 1 100 ? -43.893 12.718 -6.081 1.00 25.31 100 PRO B O 1
ATOM 1898 N N . CYS B 1 101 ? -44.950 10.799 -5.566 1.00 42.17 101 CYS B N 1
ATOM 1899 C CA . CYS B 1 101 ? -45.979 10.985 -6.574 1.00 50.81 101 CYS B CA 1
ATOM 1900 C C . CYS B 1 101 ? -47.284 10.311 -6.165 1.00 54.21 101 CYS B C 1
ATOM 1901 O O . CYS B 1 101 ? -47.284 9.199 -5.627 1.00 61.23 101 CYS B O 1
ATOM 1904 N N . GLU B 1 102 ? -48.389 11.001 -6.433 1.00 32.89 102 GLU B N 1
ATOM 1905 C CA . GLU B 1 102 ? -49.719 10.538 -6.060 1.00 47.16 102 GLU B CA 1
ATOM 1906 C C . GLU B 1 102 ? -50.724 11.133 -7.041 1.00 48.77 102 GLU B C 1
ATOM 1907 O O . GLU B 1 102 ? -50.520 12.246 -7.517 1.00 59.40 102 GLU B O 1
ATOM 1913 N N . PRO B 1 103 ? -51.790 10.382 -7.377 1.00 49.57 103 PRO B N 1
ATOM 1914 C CA . PRO B 1 103 ? -52.831 10.864 -8.295 1.00 50.73 103 PRO B CA 1
ATOM 1915 C C . PRO B 1 103 ? -53.287 12.298 -8.041 1.00 48.46 103 PRO B C 1
ATOM 1916 O O . PRO B 1 103 ? -53.543 12.687 -6.902 1.00 53.95 103 PRO B O 1
ATOM 1920 N N . GLY B 1 104 ? -53.372 13.073 -9.117 1.00 50.89 104 GLY B N 1
ATOM 1921 C CA . GLY B 1 104 ? -53.763 14.465 -9.036 1.00 46.77 104 GLY B CA 1
ATOM 1922 C C . GLY B 1 104 ? -52.566 15.392 -9.067 1.00 40.89 104 GLY B C 1
ATOM 1923 O O . GLY B 1 104 ? -52.702 16.593 -8.847 1.00 51.31 104 GLY B O 1
ATOM 1924 N N . ASP B 1 105 ? -51.389 14.841 -9.346 1.00 36.14 105 ASP B N 1
ATOM 1925 C CA . ASP B 1 105 ? -50.161 15.627 -9.308 1.00 31.39 105 ASP B CA 1
ATOM 1926 C C . ASP B 1 105 ? -49.667 16.039 -10.691 1.00 37.37 105 ASP B C 1
ATOM 1927 O O . ASP B 1 105 ? -48.665 16.745 -10.805 1.00 34.58 105 ASP B O 1
ATOM 1932 N N . CYS B 1 106 ? -50.361 15.609 -11.740 1.00 33.10 106 CYS B N 1
ATOM 1933 C CA . CYS B 1 106 ? -49.938 15.951 -13.093 1.00 30.21 106 CYS B CA 1
ATOM 1934 C C . CYS B 1 106 ? -50.098 17.436 -13.347 1.00 31.11 106 CYS B C 1
ATOM 1935 O O . CYS B 1 106 ? -51.090 18.042 -12.944 1.00 50.51 106 CYS B O 1
ATOM 1938 N N . GLY B 1 107 ? -49.118 18.013 -14.031 1.00 26.41 107 GLY B N 1
ATOM 1939 C CA . GLY B 1 107 ? -49.102 19.437 -14.288 1.00 23.08 107 GLY B CA 1
ATOM 1940 C C . GLY B 1 107 ? -48.096 20.139 -13.401 1.00 24.84 107 GLY B C 1
ATOM 1941 O O . GLY B 1 107 ? -47.690 21.263 -13.689 1.00 36.93 107 GLY B O 1
ATOM 1942 N N . GLY B 1 108 ? -47.701 19.475 -12.317 1.00 21.14 108 GLY B N 1
ATOM 1943 C CA . GLY B 1 108 ? -46.700 20.011 -11.410 1.00 22.07 108 GLY B CA 1
ATOM 1944 C C . GLY B 1 108 ? -45.448 20.407 -12.165 1.00 24.10 108 GLY B C 1
ATOM 1945 O O . GLY B 1 108 ? -44.808 19.575 -12.802 1.00 29.17 108 GLY B O 1
ATOM 1946 N N . LYS B 1 109 ? -45.111 21.690 -12.109 1.00 31.96 109 LYS B N 1
ATOM 1947 C CA . LYS B 1 109 ? -44.016 22.220 -12.907 1.00 33.19 109 LYS B CA 1
ATOM 1948 C C . LYS B 1 109 ? -42.660 21.719 -12.423 1.00 22.16 109 LYS B C 1
ATOM 1949 O O . LYS B 1 109 ? -42.442 21.528 -11.234 1.00 23.21 109 LYS B O 1
ATOM 1955 N N . LEU B 1 110 ? -41.763 21.490 -13.373 1.00 32.02 110 LEU B N 1
ATOM 1956 C CA . LEU B 1 110 ? -40.383 21.124 -13.089 1.00 27.92 110 LEU B CA 1
ATOM 1957 C C . LEU B 1 110 ? -39.475 22.224 -13.617 1.00 21.41 110 LEU B C 1
ATOM 1958 O O . LEU B 1 110 ? -39.534 22.566 -14.795 1.00 26.80 110 LEU B O 1
ATOM 1963 N N . LEU B 1 111 ? -38.646 22.789 -12.753 1.00 19.50 111 LEU B N 1
ATOM 1964 C CA . LEU B 1 111 ? -37.879 23.965 -13.141 1.00 26.41 111 LEU B CA 1
ATOM 1965 C C . LEU B 1 111 ? -36.401 23.826 -12.847 1.00 31.70 111 LEU B C 1
ATOM 1966 O O . LEU B 1 111 ? -36.010 23.256 -11.830 1.00 39.06 111 LEU B O 1
ATOM 1971 N N . CYS B 1 112 ? -35.576 24.366 -13.731 1.00 25.55 112 CYS B N 1
ATOM 1972 C CA . CYS B 1 112 ? -34.168 24.520 -13.407 1.00 41.36 112 CYS B CA 1
ATOM 1973 C C . CYS B 1 112 ? -33.907 25.991 -13.130 1.00 34.83 112 CYS B C 1
ATOM 1974 O O . CYS B 1 112 ? -34.840 26.755 -12.880 1.00 46.59 112 CYS B O 1
ATOM 1977 N N . LYS B 1 113 ? -32.644 26.391 -13.176 1.00 29.28 113 LYS B N 1
ATOM 1978 C CA . LYS B 1 113 ? -32.291 27.765 -12.847 1.00 32.02 113 LYS B CA 1
ATOM 1979 C C . LYS B 1 113 ? -32.732 28.736 -13.937 1.00 30.26 113 LYS B C 1
ATOM 1980 O O . LYS B 1 113 ? -32.736 29.947 -13.729 1.00 43.04 113 LYS B O 1
ATOM 1986 N N . HIS B 1 114 ? -33.119 28.202 -15.091 1.00 39.03 114 HIS B N 1
ATOM 1987 C CA . HIS B 1 114 ? -33.449 29.029 -16.249 1.00 32.24 114 HIS B CA 1
ATOM 1988 C C . HIS B 1 114 ? -34.947 29.207 -16.460 1.00 29.54 114 HIS B C 1
ATOM 1989 O O . HIS B 1 114 ? -35.376 30.160 -17.110 1.00 34.99 114 HIS B O 1
ATOM 1996 N N . GLY B 1 115 ? -35.737 28.278 -15.936 1.00 28.44 115 GLY B N 1
ATOM 1997 C CA . GLY B 1 115 ? -37.174 28.315 -16.135 1.00 29.64 115 GLY B CA 1
ATOM 1998 C C . GLY B 1 115 ? -37.808 26.939 -16.108 1.00 30.86 115 GLY B C 1
ATOM 1999 O O . GLY B 1 115 ? -37.192 25.964 -15.676 1.00 36.29 115 GLY B O 1
ATOM 2000 N N . VAL B 1 116 ? -39.051 26.857 -16.567 1.00 30.22 116 VAL B N 1
ATOM 2001 C CA . VAL B 1 116 ? -39.774 25.595 -16.542 1.00 28.38 116 VAL B CA 1
ATOM 2002 C C . VAL B 1 116 ? -39.298 24.702 -17.672 1.00 28.31 116 VAL B C 1
ATOM 2003 O O . VAL B 1 116 ? -39.241 25.128 -18.823 1.00 28.63 116 VAL B O 1
ATOM 2007 N N . ILE B 1 117 ? -38.950 23.462 -17.347 1.00 29.97 117 ILE B N 1
ATOM 2008 C CA . ILE B 1 117 ? -38.477 22.538 -18.370 1.00 25.19 117 ILE B CA 1
ATOM 2009 C C . ILE B 1 117 ? -39.406 21.344 -18.533 1.00 26.92 117 ILE B C 1
ATOM 2010 O O . ILE B 1 117 ? -39.295 20.601 -19.503 1.00 35.65 117 ILE B O 1
ATOM 2015 N N . GLY B 1 118 ? -40.328 21.154 -17.595 1.00 22.47 118 GLY B N 1
ATOM 2016 C CA . GLY B 1 118 ? -41.302 20.092 -17.758 1.00 14.47 118 GLY B CA 1
ATOM 2017 C C . GLY B 1 118 ? -42.451 20.098 -16.775 1.00 21.20 118 GLY B C 1
ATOM 2018 O O . GLY B 1 118 ? -42.546 20.977 -15.919 1.00 26.06 118 GLY B O 1
ATOM 2019 N N . ILE B 1 119 ? -43.331 19.109 -16.906 1.00 20.51 119 ILE B N 1
ATOM 2020 C CA . ILE B 1 119 ? -44.449 18.937 -15.985 1.00 18.34 119 ILE B CA 1
ATOM 2021 C C . ILE B 1 119 ? -44.673 17.457 -15.656 1.00 15.42 119 ILE B C 1
ATOM 2022 O O . ILE B 1 119 ? -44.415 16.592 -16.489 1.00 25.16 119 ILE B O 1
ATOM 2027 N N . VAL B 1 120 ? -45.148 17.172 -14.444 1.00 19.41 120 VAL B N 1
ATOM 2028 C CA . VAL B 1 120 ? -45.426 15.798 -14.018 1.00 20.56 120 VAL B CA 1
ATOM 2029 C C . VAL B 1 120 ? -46.434 15.113 -14.950 1.00 29.03 120 VAL B C 1
ATOM 2030 O O . VAL B 1 120 ? -47.493 15.670 -15.235 1.00 32.19 120 VAL B O 1
ATOM 2034 N N . THR B 1 121 ? -46.099 13.917 -15.434 1.00 38.54 121 THR B N 1
ATOM 2035 C CA . THR B 1 121 ? -47.012 13.155 -16.293 1.00 48.13 121 THR B CA 1
ATOM 2036 C C . THR B 1 121 ? -47.354 11.796 -15.696 1.00 42.60 121 THR B C 1
ATOM 2037 O O . THR B 1 121 ? -48.449 11.273 -15.911 1.00 54.75 121 THR B O 1
ATOM 2041 N N . ALA B 1 122 ? -46.409 11.233 -14.951 1.00 45.50 122 ALA B N 1
ATOM 2042 C CA . ALA B 1 122 ? -46.600 9.948 -14.294 1.00 56.64 122 ALA B CA 1
ATOM 2043 C C . ALA B 1 122 ? -45.544 9.739 -13.218 1.00 55.23 122 ALA B C 1
ATOM 2044 O O . ALA B 1 122 ? -44.513 10.416 -13.200 1.00 39.13 122 ALA B O 1
ATOM 2046 N N . GLY B 1 123 ? -45.809 8.795 -12.321 1.00 64.77 123 GLY B N 1
ATOM 2047 C CA . GLY B 1 123 ? -44.869 8.453 -11.271 1.00 69.88 123 GLY B CA 1
ATOM 2048 C C . GLY B 1 123 ? -45.084 7.053 -10.729 1.00 60.38 123 GLY B C 1
ATOM 2049 O O . GLY B 1 123 ? -45.959 6.322 -11.188 1.00 69.43 123 GLY B O 1
ATOM 2050 N N . GLY B 1 124 ? -44.272 6.670 -9.753 1.00 65.46 124 GLY B N 1
ATOM 2051 C CA . GLY B 1 124 ? -44.405 5.368 -9.133 1.00 58.90 124 GLY B CA 1
ATOM 2052 C C . GLY B 1 124 ? -43.925 5.392 -7.700 1.00 77.71 124 GLY B C 1
ATOM 2053 O O . GLY B 1 124 ? -43.996 6.419 -7.021 1.00 83.07 124 GLY B O 1
ATOM 2054 N N . ASP B 1 125 ? -43.433 4.250 -7.239 1.00 78.94 125 ASP B N 1
ATOM 2055 C CA . ASP B 1 125 ? -42.894 4.156 -5.895 1.00 80.96 125 ASP B CA 1
ATOM 2056 C C . ASP B 1 125 ? -41.591 4.938 -5.803 1.00 66.19 125 ASP B C 1
ATOM 2057 O O . ASP B 1 125 ? -40.544 4.484 -6.269 1.00 62.21 125 ASP B O 1
ATOM 2062 N N . ASN B 1 126 ? -41.684 6.133 -5.223 1.00 63.94 126 ASN B N 1
ATOM 2063 C CA . ASN B 1 126 ? -40.530 6.994 -4.967 1.00 88.42 126 ASN B CA 1
ATOM 2064 C C . ASN B 1 126 ? -39.784 7.451 -6.222 1.00 74.30 126 ASN B C 1
ATOM 2065 O O . ASN B 1 126 ? -38.614 7.824 -6.149 1.00 66.62 126 ASN B O 1
ATOM 2070 N N . HIS B 1 127 ? -40.458 7.425 -7.367 1.00 76.45 127 HIS B N 1
ATOM 2071 C CA . HIS B 1 127 ? -39.885 7.955 -8.604 1.00 65.68 127 HIS B CA 1
ATOM 2072 C C . HIS B 1 127 ? -40.959 8.635 -9.436 1.00 56.96 127 HIS B C 1
ATOM 2073 O O . HIS B 1 127 ? -42.065 8.112 -9.581 1.00 54.77 127 HIS B O 1
ATOM 2080 N N . VAL B 1 128 ? -40.625 9.795 -9.990 1.00 56.58 128 VAL B N 1
ATOM 2081 C CA . VAL B 1 128 ? -41.600 10.606 -10.710 1.00 46.33 128 VAL B CA 1
ATOM 2082 C C . VAL B 1 128 ? -41.078 11.004 -12.095 1.00 44.42 128 VAL B C 1
ATOM 2083 O O . VAL B 1 128 ? -39.885 11.273 -12.264 1.00 41.15 128 VAL B O 1
ATOM 2087 N N . ALA B 1 129 ? -41.973 11.023 -13.082 1.00 43.00 129 ALA B N 1
ATOM 2088 C CA . ALA B 1 129 ? -41.597 11.305 -14.466 1.00 33.04 129 ALA B CA 1
ATOM 2089 C C . ALA B 1 129 ? -42.209 12.605 -14.992 1.00 46.32 129 ALA B C 1
ATOM 2090 O O . ALA B 1 129 ? -43.355 12.936 -14.683 1.00 41.40 129 ALA B O 1
ATOM 2092 N N . PHE B 1 130 ? -41.439 13.325 -15.806 1.00 46.73 130 PHE B N 1
ATOM 2093 C CA . PHE B 1 130 ? -41.868 14.607 -16.362 1.00 24.86 130 PHE B CA 1
ATOM 2094 C C . PHE B 1 130 ? -41.761 14.652 -17.880 1.00 29.85 130 PHE B C 1
ATOM 2095 O O . PHE B 1 130 ? -40.814 14.119 -18.458 1.00 45.46 130 PHE B O 1
ATOM 2103 N N . ILE B 1 131 ? -42.711 15.322 -18.522 1.00 21.16 131 ILE B N 1
ATOM 2104 C CA . ILE B 1 131 ? -42.601 15.618 -19.945 1.00 15.87 131 ILE B CA 1
ATOM 2105 C C . ILE B 1 131 ? -41.503 16.657 -20.178 1.00 21.00 131 ILE B C 1
ATOM 2106 O O . ILE B 1 131 ? -41.509 17.704 -19.542 1.00 30.30 131 ILE B O 1
ATOM 2111 N N . ASP B 1 132 ? -40.558 16.377 -21.071 1.00 28.33 132 ASP B N 1
ATOM 2112 C CA . ASP B 1 132 ? -39.500 17.346 -21.358 1.00 22.64 132 ASP B CA 1
ATOM 2113 C C . ASP B 1 132 ? -40.013 18.388 -22.341 1.00 34.22 132 ASP B C 1
ATOM 2114 O O . ASP B 1 132 ? -40.065 18.143 -23.544 1.00 35.62 132 ASP B O 1
ATOM 2119 N N . LEU B 1 133 ? -40.381 19.554 -21.821 1.00 45.12 133 LEU B N 1
ATOM 2120 C CA . LEU B 1 133 ? -40.989 20.596 -22.639 1.00 27.14 133 LEU B CA 1
ATOM 2121 C C . LEU B 1 133 ? -39.975 21.271 -23.548 1.00 26.43 133 LEU B C 1
ATOM 2122 O O . LEU B 1 133 ? -40.345 21.856 -24.563 1.00 41.64 133 LEU B O 1
ATOM 2127 N N . ARG B 1 134 ? -38.699 21.179 -23.190 1.00 30.43 134 ARG B N 1
ATOM 2128 C CA . ARG B 1 134 ? -37.638 21.757 -24.008 1.00 30.37 134 ARG B CA 1
ATOM 2129 C C . ARG B 1 134 ? -37.665 21.234 -25.443 1.00 40.32 134 ARG B C 1
ATOM 2130 O O . ARG B 1 134 ? -37.215 21.909 -26.369 1.00 53.31 134 ARG B O 1
ATOM 2138 N N . HIS B 1 135 ? -38.211 20.035 -25.624 1.00 38.88 135 HIS B N 1
ATOM 2139 C CA . HIS B 1 135 ? -38.271 19.415 -26.941 1.00 36.39 135 HIS B CA 1
ATOM 2140 C C . HIS B 1 135 ? -39.398 19.976 -27.802 1.00 39.39 135 HIS B C 1
ATOM 2141 O O . HIS B 1 135 ? -39.335 19.915 -29.031 1.00 51.59 135 HIS B O 1
ATOM 2148 N N . PHE B 1 136 ? -40.422 20.525 -27.155 1.00 42.99 136 PHE B N 1
ATOM 2149 C CA . PHE B 1 136 ? -41.582 21.060 -27.865 1.00 35.03 136 PHE B CA 1
ATOM 2150 C C . PHE B 1 136 ? -41.556 22.590 -27.950 1.00 41.36 136 PHE B C 1
ATOM 2151 O O . PHE B 1 136 ? -42.602 23.223 -28.097 1.00 41.85 136 PHE B O 1
ATOM 2159 N N . HIS B 1 137 ? -40.370 23.182 -27.851 1.00 40.97 137 HIS B N 1
ATOM 2160 C CA . HIS B 1 137 ? -40.240 24.637 -27.850 1.00 35.05 137 HIS B CA 1
ATOM 2161 C C . HIS B 1 137 ? -39.082 25.080 -28.735 1.00 47.15 137 HIS B C 1
ATOM 2162 O O . HIS B 1 137 ? -38.072 24.382 -28.840 1.00 56.49 137 HIS B O 1
ATOM 2169 N N . CYS B 1 138 ? -39.228 26.240 -29.371 1.00 52.71 138 CYS B N 1
ATOM 2170 C CA . CYS B 1 138 ? -38.174 26.766 -30.235 1.00 73.78 138 CYS B CA 1
ATOM 2171 C C . CYS B 1 138 ? -37.327 27.820 -29.532 1.00 72.54 138 CYS B C 1
ATOM 2172 O O . CYS B 1 138 ? -37.849 28.669 -28.804 1.00 68.55 138 CYS B O 1
ATOM 2175 N N . ALA B 1 139 ? -36.019 27.759 -29.766 1.00 58.71 139 ALA B N 1
ATOM 2176 C CA . ALA B 1 139 ? -35.067 28.667 -29.134 1.00 75.98 139 ALA B CA 1
ATOM 2177 C C . ALA B 1 139 ? -35.355 30.130 -29.470 1.00 76.92 139 ALA B C 1
ATOM 2178 O O . ALA B 1 139 ? -35.742 30.458 -30.591 1.00 79.34 139 ALA B O 1
#

Nearest PDB structures (foldseek):
  2hrv-assembly2_B  TM=9.977E-01  e=5.930E-25  rhinovirus A2
  5x45-assembly4_D  TM=9.642E-01  e=2.717E-19  Rhinovirus C
  2m5t-assembly1_A  TM=8.866E-01  e=8.141E-16  Rhinovirus C
  7lms-assembly1_B  TM=9.467E-01  e=4.703E-14  Coxsackievirus B3 (strain Nancy)
  4mg3-assembly1_A  TM=9.406E-01  e=9.501E-14  Coxsackievirus A16 (strain Tainan/5079/98)

GO terms:
  GO:0039606 symbiont-mediated suppression of host translation initiation (P, IDA)
  GO:0039520 symbiont-mediated activation of host autophagy (P, IDA)

Radius of gyration: 20.28 Å; Cα contacts (8 Å, |Δi|>4): 717; chains: 2; bounding box: 42×52×58 Å